Protein AF-0000000081022781 (afdb_homodimer)

Nearest PDB structures (foldseek):
  3bj7-assembly2_C  TM=9.024E-01  e=2.316E-22  Mus musculus
  2g3t-assembly1_A  TM=9.357E-01  e=6.952E-22  Homo sapiens
  2b3v-assembly1_A  TM=8.952E-01  e=7.912E-22  Homo sapiens
  2b3u-assembly1_A  TM=9.244E-01  e=1.120E-20  Homo sapiens
  2q4v-assembly1_A  TM=9.192E-01  e=1.563E-17  Homo sapiens

pLDDT: mean 87.7, std 16.72, range [26.67, 98.44]

Organism: Petromyzon marinus (NCBI:txid7757)

Solvent-accessible surface area (backbone atoms only — not comparable to full-atom values): 19931 Å² total; per-residue (Å²): 126,83,63,54,46,78,42,76,58,55,67,69,35,32,63,34,50,50,53,50,51,48,52,49,30,41,74,70,73,48,46,90,57,63,71,52,47,56,66,56,54,29,42,37,46,62,42,94,58,65,55,41,46,43,38,32,30,29,53,57,72,69,82,60,83,65,87,73,72,71,72,71,64,79,28,77,48,51,48,30,38,37,34,33,34,71,40,64,37,89,34,66,38,43,21,33,34,50,70,45,77,48,61,42,77,91,56,57,94,70,53,58,68,60,52,53,52,20,52,55,26,38,52,34,54,75,66,61,26,44,34,38,34,36,72,44,52,70,84,44,56,70,60,52,53,59,41,42,58,45,50,37,41,55,40,26,80,76,68,33,40,33,42,32,34,29,44,40,71,35,31,51,28,39,40,70,70,43,84,45,80,60,83,125,128,81,64,53,46,78,41,76,58,55,68,69,35,31,62,32,51,49,52,51,50,48,52,48,30,42,73,70,72,48,46,93,56,62,71,53,46,57,65,56,53,31,44,37,46,65,44,94,59,64,55,41,46,43,38,31,29,30,53,58,71,71,83,61,82,66,87,75,71,72,72,72,64,80,27,78,47,54,49,32,39,37,34,32,36,72,41,66,37,88,34,65,36,43,23,34,34,49,70,45,75,48,62,41,76,93,57,56,93,69,52,58,68,59,51,53,51,22,52,54,26,39,52,35,55,76,66,62,26,44,34,37,34,36,72,42,52,69,84,42,56,70,61,50,52,60,41,41,58,46,49,36,40,56,38,25,79,77,68,32,40,32,41,32,34,30,45,40,70,35,31,53,27,40,40,70,70,44,82,44,78,61,84,126

Sequence (368 aa):
MENFNIRRACADDCKGILRMIKELATYEKLGDDVHLTEQELRQDGFGDRVFYQCLVAELKSPPTDVEGSACSPPGDSLVGFAMFYFVYDPWTGKSICLEDFYVMKEYRGQGIGSEILKLVSQVAVESRCSVMTFLVAEWNAPSIGFYRRRGAVNCTESEGWHVYNIPQQSLRQIASGECVAGTEMENFNIRRACADDCKGILRMIKELATYEKLGDDVHLTEQELRQDGFGDRVFYQCLVAELKSPPTDVEGSACSPPGDSLVGFAMFYFVYDPWTGKSICLEDFYVMKEYRGQGIGSEILKLVSQVAVESRCSVMTFLVAEWNAPSIGFYRRRGAVNCTESEGWHVYNIPQQSLRQIASGECVAGTE

InterPro domains:
  IPR000182 GNAT domain [PF00583] (75-151)
  IPR000182 GNAT domain [PS51186] (19-169)
  IPR016181 Acyl-CoA N-acyltransferase [SSF55729] (3-163)
  IPR051016 Diverse Substrate Acetyltransferase [PTHR10545] (2-175)

Secondary structure (DSSP, 8-state):
--SEEEEE--GGGHHHHHHHHHHHHHHTT-GGG----HHHHHHHHHSSS---EEEEEEE-------TTS----TTTTEEEEEEEEEEEETTTEEEEEEEEEEE-GGGTTSSHHHHHHHHHHHHHHHTT-SEEEEEEETT-HHHHHHHHTTT-EEHHHHH-EEEEEEEHHHHHHHHHTPPP----/--SEEEEE--GGGHHHHHHHHHHHHHHTT-GGG----HHHHHHHHHSSS---EEEEEEE-----S-TTS----TTTTEEEEEEEEEEEETTTEEEEEEEEEEE-GGGTTSSHHHHHHHHHHHHHHHTT-SEEEEEEETT-HHHHHHHHTTT-EEHHHHH-EEEEEEEHHHHHHHHHT-------

Structure (mmCIF, N/CA/C/O backbone):
data_AF-0000000081022781-model_v1
#
loop_
_entity.id
_entity.type
_entity.pdbx_description
1 polymer 'Diamine acetyltransferase 1'
#
loop_
_atom_site.group_PDB
_atom_site.id
_atom_site.type_symbol
_atom_site.label_atom_id
_atom_site.label_alt_id
_atom_site.label_comp_id
_atom_site.label_asym_id
_atom_site.label_entity_id
_atom_site.label_seq_id
_atom_site.pdbx_PDB_ins_code
_atom_site.Cartn_x
_atom_site.Cartn_y
_atom_site.Cartn_z
_atom_site.occupancy
_atom_site.B_iso_or_equiv
_atom_site.auth_seq_id
_atom_site.auth_comp_id
_atom_site.auth_asym_id
_atom_site.auth_atom_id
_atom_site.pdbx_PDB_model_num
ATOM 1 N N . MET A 1 1 ? -10.68 -34.25 -9.414 1 46.53 1 MET A N 1
ATOM 2 C CA . MET A 1 1 ? -10.117 -33.844 -8.133 1 46.53 1 MET A CA 1
ATOM 3 C C . MET A 1 1 ? -9.086 -32.719 -8.32 1 46.53 1 MET A C 1
ATOM 5 O O . MET A 1 1 ? -8.398 -32.688 -9.344 1 46.53 1 MET A O 1
ATOM 9 N N . GLU A 1 2 ? -9.125 -31.578 -7.555 1 62.06 2 GLU A N 1
ATOM 10 C CA . GLU A 1 2 ? -8.242 -30.453 -7.848 1 62.06 2 GLU A CA 1
ATOM 11 C C . GLU A 1 2 ? -6.777 -30.844 -7.672 1 62.06 2 GLU A C 1
ATOM 13 O O . GLU A 1 2 ? -6.414 -31.484 -6.68 1 62.06 2 GLU A O 1
ATOM 18 N N . ASN A 1 3 ? -6 -30.906 -8.773 1 84.31 3 ASN A N 1
ATOM 19 C CA . ASN A 1 3 ? -4.625 -31.375 -8.852 1 84.31 3 ASN A CA 1
ATOM 20 C C . ASN A 1 3 ? -3.656 -30.406 -8.188 1 84.31 3 ASN A C 1
ATOM 22 O O . ASN A 1 3 ? -2.447 -30.469 -8.414 1 84.31 3 ASN A O 1
ATOM 26 N N . PHE A 1 4 ? -4.25 -29.547 -7.363 1 91.31 4 PHE A N 1
ATOM 27 C CA . PHE A 1 4 ? -3.379 -28.594 -6.695 1 91.31 4 PHE A CA 1
ATOM 28 C C . PHE A 1 4 ? -3.834 -28.344 -5.262 1 91.31 4 PHE A C 1
ATOM 30 O O . PHE A 1 4 ? -4.984 -28.625 -4.914 1 91.31 4 PHE A O 1
ATOM 37 N N . ASN A 1 5 ? -2.916 -27.984 -4.402 1 93 5 ASN A N 1
ATOM 38 C CA . ASN A 1 5 ? -3.154 -27.562 -3.023 1 93 5 ASN A CA 1
ATOM 39 C C . ASN A 1 5 ? -2.715 -26.125 -2.787 1 93 5 ASN A C 1
ATOM 41 O O . ASN A 1 5 ? -1.626 -25.719 -3.205 1 93 5 ASN A O 1
ATOM 45 N N . ILE A 1 6 ? -3.639 -25.328 -2.166 1 95.12 6 ILE A N 1
ATOM 46 C CA . ILE A 1 6 ? -3.281 -23.969 -1.812 1 95.12 6 ILE A CA 1
ATOM 47 C C . ILE A 1 6 ? -2.99 -23.875 -0.315 1 95.12 6 ILE A C 1
ATOM 49 O O . ILE A 1 6 ? -3.787 -24.344 0.506 1 95.12 6 ILE A O 1
ATOM 53 N N . ARG A 1 7 ? -1.887 -23.297 0.011 1 96.19 7 ARG A N 1
ATOM 54 C CA . ARG A 1 7 ? -1.487 -23.203 1.411 1 96.19 7 ARG A CA 1
ATOM 55 C C . ARG A 1 7 ? -0.663 -21.938 1.66 1 96.19 7 ARG A C 1
ATOM 57 O O . ARG A 1 7 ? -0.216 -21.281 0.714 1 96.19 7 ARG A O 1
ATOM 64 N N . ARG A 1 8 ? -0.522 -21.656 2.98 1 96.75 8 ARG A N 1
ATOM 65 C CA . ARG A 1 8 ? 0.415 -20.594 3.336 1 96.75 8 ARG A CA 1
ATOM 66 C C . ARG A 1 8 ? 1.848 -20.984 2.996 1 96.75 8 ARG A C 1
ATOM 68 O O . ARG A 1 8 ? 2.244 -22.141 3.205 1 96.75 8 ARG A O 1
ATOM 75 N N . ALA A 1 9 ? 2.566 -20.062 2.502 1 97.06 9 ALA A N 1
ATOM 76 C CA . ALA A 1 9 ? 3.965 -20.312 2.164 1 97.06 9 ALA A CA 1
ATOM 77 C C . ALA A 1 9 ? 4.805 -20.516 3.42 1 97.06 9 ALA A C 1
ATOM 79 O O . ALA A 1 9 ? 4.465 -20.016 4.492 1 97.06 9 ALA A O 1
ATOM 80 N N . CYS A 1 10 ? 5.852 -21.297 3.332 1 95.5 10 CYS A N 1
ATOM 81 C CA . CYS A 1 10 ? 6.887 -21.406 4.355 1 95.5 10 CYS A CA 1
ATOM 82 C C . CYS A 1 10 ? 8.234 -20.953 3.816 1 95.5 10 CYS A C 1
ATOM 84 O O . CYS A 1 10 ? 8.367 -20.656 2.629 1 95.5 10 CYS A O 1
ATOM 86 N N . ALA A 1 11 ? 9.211 -20.875 4.688 1 95.25 11 ALA A N 1
ATOM 87 C CA . ALA A 1 11 ? 10.523 -20.328 4.332 1 95.25 11 ALA A CA 1
ATOM 88 C C . ALA A 1 11 ? 11.148 -21.125 3.189 1 95.25 11 ALA A C 1
ATOM 90 O O . ALA A 1 11 ? 11.828 -20.562 2.328 1 95.25 11 ALA A O 1
ATOM 91 N N . ASP A 1 12 ? 10.883 -22.344 3.123 1 94.75 12 ASP A N 1
ATOM 92 C CA . ASP A 1 12 ? 11.5 -23.219 2.133 1 94.75 12 ASP A CA 1
ATOM 93 C C . ASP A 1 12 ? 10.906 -22.984 0.746 1 94.75 12 ASP A C 1
ATOM 95 O O . ASP A 1 12 ? 11.453 -23.453 -0.257 1 94.75 12 ASP A O 1
ATOM 99 N N . ASP A 1 13 ? 9.867 -22.281 0.677 1 96.06 13 ASP A N 1
ATOM 100 C CA . ASP A 1 13 ? 9.203 -22 -0.594 1 96.06 13 ASP A CA 1
ATOM 101 C C . ASP A 1 13 ? 9.844 -20.797 -1.292 1 96.06 13 ASP A C 1
ATOM 103 O O . ASP A 1 13 ? 9.531 -20.516 -2.451 1 96.06 13 ASP A O 1
ATOM 107 N N . CYS A 1 14 ? 10.781 -20.125 -0.645 1 95.94 14 CYS A N 1
ATOM 108 C CA . CYS A 1 14 ? 11.258 -18.828 -1.107 1 95.94 14 CYS A CA 1
ATOM 109 C C . CYS A 1 14 ? 11.938 -18.953 -2.465 1 95.94 14 CYS A C 1
ATOM 111 O O . CYS A 1 14 ? 11.82 -18.047 -3.305 1 95.94 14 CYS A O 1
ATOM 113 N N . LYS A 1 15 ? 12.633 -20 -2.674 1 95.12 15 LYS A N 1
ATOM 114 C CA . LYS A 1 15 ? 13.266 -20.188 -3.975 1 95.12 15 LYS A CA 1
ATOM 115 C C . LYS A 1 15 ? 12.227 -20.25 -5.09 1 95.12 15 LYS A C 1
ATOM 117 O O . LYS A 1 15 ? 12.383 -19.594 -6.121 1 95.12 15 LYS A O 1
ATOM 122 N N . GLY A 1 16 ? 11.219 -21.062 -4.914 1 95.25 16 GLY A N 1
ATOM 123 C CA . GLY A 1 16 ? 10.148 -21.188 -5.891 1 95.25 16 GLY A CA 1
ATOM 124 C C . GLY A 1 16 ? 9.367 -19.891 -6.074 1 95.25 16 GLY A C 1
ATOM 125 O O . GLY A 1 16 ? 9 -19.547 -7.199 1 95.25 16 GLY A O 1
ATOM 126 N N . ILE A 1 17 ? 9.117 -19.188 -5.008 1 96.19 17 ILE A N 1
ATOM 127 C CA . ILE A 1 17 ? 8.398 -17.922 -5.055 1 96.19 17 ILE A CA 1
ATOM 128 C C . ILE A 1 17 ? 9.203 -16.906 -5.855 1 96.19 17 ILE A C 1
ATOM 130 O O . ILE A 1 17 ? 8.656 -16.219 -6.719 1 96.19 17 ILE A O 1
ATOM 134 N N . LEU A 1 18 ? 10.523 -16.859 -5.578 1 95.38 18 LEU A N 1
ATOM 135 C CA . LEU A 1 18 ? 11.391 -15.93 -6.297 1 95.38 18 LEU A CA 1
ATOM 136 C C . LEU A 1 18 ? 11.383 -16.234 -7.793 1 95.38 18 LEU A C 1
ATOM 138 O O . LEU A 1 18 ? 11.344 -15.305 -8.609 1 95.38 18 LEU A O 1
ATOM 142 N N . ARG A 1 19 ? 11.43 -17.484 -8.117 1 94.44 19 ARG A N 1
ATOM 143 C CA . ARG A 1 19 ? 11.352 -17.859 -9.523 1 94.44 19 ARG A CA 1
ATOM 144 C C . ARG A 1 19 ? 10.078 -17.312 -10.164 1 94.44 19 ARG A C 1
ATOM 146 O O . ARG A 1 19 ? 10.117 -16.75 -11.266 1 94.44 19 ARG A O 1
ATOM 153 N N . MET A 1 20 ? 8.969 -17.453 -9.555 1 95.62 20 MET A N 1
ATOM 154 C CA . MET A 1 20 ? 7.691 -17.016 -10.102 1 95.62 20 MET A CA 1
ATOM 155 C C . MET A 1 20 ? 7.613 -15.484 -10.117 1 95.62 20 MET A C 1
ATOM 157 O O . MET A 1 20 ? 6.996 -14.906 -11.016 1 95.62 20 MET A O 1
ATOM 161 N N . ILE A 1 21 ? 8.227 -14.805 -9.141 1 94.94 21 ILE A N 1
ATOM 162 C CA . ILE A 1 21 ? 8.312 -13.344 -9.156 1 94.94 21 ILE A CA 1
ATOM 163 C C . ILE A 1 21 ? 9.031 -12.883 -10.422 1 94.94 21 ILE A C 1
ATOM 165 O O . ILE A 1 21 ? 8.586 -11.945 -11.086 1 94.94 21 ILE A O 1
ATOM 169 N N . LYS A 1 22 ? 10.117 -13.562 -10.773 1 93.56 22 LYS A N 1
ATOM 170 C CA . LYS A 1 22 ? 10.883 -13.219 -11.969 1 93.56 22 LYS A CA 1
ATOM 171 C C . LYS A 1 22 ? 10.078 -13.5 -13.234 1 93.56 22 LYS A C 1
ATOM 173 O O . LYS A 1 22 ? 10.125 -12.719 -14.195 1 93.56 22 LYS A O 1
ATOM 178 N N . GLU A 1 23 ? 9.336 -14.594 -13.242 1 92.94 23 GLU A N 1
ATOM 179 C CA . GLU A 1 23 ? 8.469 -14.898 -14.367 1 92.94 23 GLU A CA 1
ATOM 180 C C . GLU A 1 23 ? 7.391 -13.836 -14.547 1 92.94 23 GLU A C 1
ATOM 182 O O . GLU A 1 23 ? 7.094 -13.43 -15.672 1 92.94 23 GLU A O 1
ATOM 187 N N . LEU A 1 24 ? 6.824 -13.406 -13.445 1 93.62 24 LEU A N 1
ATOM 188 C CA . LEU A 1 24 ? 5.809 -12.352 -13.477 1 93.62 24 LEU A CA 1
ATOM 189 C C . LEU A 1 24 ? 6.395 -11.047 -14 1 93.62 24 LEU A C 1
ATOM 191 O O . LEU A 1 24 ? 5.773 -10.375 -14.828 1 93.62 24 LEU A O 1
ATOM 195 N N . ALA A 1 25 ? 7.57 -10.695 -13.484 1 90.62 25 ALA A N 1
ATOM 196 C CA . ALA A 1 25 ? 8.234 -9.484 -13.945 1 90.62 25 ALA A CA 1
ATOM 197 C C . ALA A 1 25 ? 8.445 -9.508 -15.453 1 90.62 25 ALA A C 1
ATOM 199 O O . ALA A 1 25 ? 8.25 -8.5 -16.141 1 90.62 25 ALA A O 1
ATOM 200 N N . THR A 1 26 ? 8.883 -10.625 -15.953 1 89.56 26 THR A N 1
ATOM 201 C CA . THR A 1 26 ? 9.062 -10.789 -17.391 1 89.56 26 THR A CA 1
ATOM 202 C C . THR A 1 26 ? 7.742 -10.609 -18.125 1 89.56 26 THR A C 1
ATOM 204 O O . THR A 1 26 ? 7.688 -9.922 -19.156 1 89.56 26 THR A O 1
ATOM 207 N N . TYR A 1 27 ? 6.75 -11.219 -17.609 1 88.31 27 TYR A N 1
ATOM 208 C CA . TYR A 1 27 ? 5.422 -11.102 -18.203 1 88.31 27 TYR A CA 1
ATOM 209 C C . TYR A 1 27 ? 4.977 -9.641 -18.25 1 88.31 27 TYR A C 1
ATOM 211 O O . TYR A 1 27 ? 4.367 -9.211 -19.234 1 88.31 27 TYR A O 1
ATOM 219 N N . GLU A 1 28 ? 5.285 -8.898 -17.188 1 85.56 28 GLU A N 1
ATOM 220 C CA . GLU A 1 28 ? 4.871 -7.5 -17.094 1 85.56 28 GLU A CA 1
ATOM 221 C C . GLU A 1 28 ? 5.844 -6.582 -17.828 1 85.56 28 GLU A C 1
ATOM 223 O O . GLU A 1 28 ? 5.77 -5.359 -17.703 1 85.56 28 GLU A O 1
ATOM 228 N N . LYS A 1 29 ? 6.809 -7.129 -18.609 1 79.81 29 LYS A N 1
ATOM 229 C CA . LYS A 1 29 ? 7.777 -6.43 -19.438 1 79.81 29 LYS A CA 1
ATOM 230 C C . LYS A 1 29 ? 8.711 -5.566 -18.609 1 79.81 29 LYS A C 1
ATOM 232 O O . LYS A 1 29 ? 9.109 -4.477 -19.031 1 79.81 29 LYS A O 1
ATOM 237 N N . LEU A 1 30 ? 8.844 -5.941 -17.328 1 71 30 LEU A N 1
ATOM 238 C CA . LEU A 1 30 ? 9.773 -5.27 -16.438 1 71 30 LEU A CA 1
ATOM 239 C C . LEU A 1 30 ? 10.922 -6.191 -16.047 1 71 30 LEU A C 1
ATOM 241 O O . LEU A 1 30 ? 11.562 -6 -15.008 1 71 30 LEU A O 1
ATOM 245 N N . GLY A 1 31 ? 11.227 -7.227 -16.766 1 59.59 31 GLY A N 1
ATOM 246 C CA . GLY A 1 31 ? 12.039 -8.414 -16.562 1 59.59 31 GLY A CA 1
ATOM 247 C C . GLY A 1 31 ? 13.328 -8.141 -15.82 1 59.59 31 GLY A C 1
ATOM 248 O O . GLY A 1 31 ? 13.688 -8.867 -14.891 1 59.59 31 GLY A O 1
ATOM 249 N N . ASP A 1 32 ? 14.164 -7.277 -16.156 1 63.88 32 ASP A N 1
ATOM 250 C CA . ASP A 1 32 ? 15.516 -7.172 -15.625 1 63.88 32 ASP A CA 1
ATOM 251 C C . ASP A 1 32 ? 15.547 -6.316 -14.359 1 63.88 32 ASP A C 1
ATOM 253 O O . ASP A 1 32 ? 16.625 -6.035 -13.828 1 63.88 32 ASP A O 1
ATOM 257 N N . ASP A 1 33 ? 14.445 -6.352 -13.703 1 69.31 33 ASP A N 1
ATOM 258 C CA . ASP A 1 33 ? 14.422 -5.312 -12.68 1 69.31 33 ASP A CA 1
ATOM 259 C C . ASP A 1 33 ? 14.203 -5.914 -11.289 1 69.31 33 ASP A C 1
ATOM 261 O O . ASP A 1 33 ? 13.938 -5.191 -10.328 1 69.31 33 ASP A O 1
ATOM 265 N N . VAL A 1 34 ? 14.312 -7.266 -11.242 1 76.81 34 VAL A N 1
ATOM 266 C CA . VAL A 1 34 ? 14.172 -7.871 -9.922 1 76.81 34 VAL A CA 1
ATOM 267 C C . VAL A 1 34 ? 15.539 -7.965 -9.25 1 76.81 34 VAL A C 1
ATOM 269 O O . VAL A 1 34 ? 16.422 -8.695 -9.719 1 76.81 34 VAL A O 1
ATOM 272 N N . HIS A 1 35 ? 15.734 -7.219 -8.211 1 82.62 35 HIS A N 1
ATOM 273 C CA . HIS A 1 35 ? 17 -7.172 -7.5 1 82.62 35 HIS A CA 1
ATOM 274 C C . HIS A 1 35 ? 16.906 -7.867 -6.145 1 82.62 35 HIS A C 1
ATOM 276 O O . HIS A 1 35 ? 17.922 -8.039 -5.457 1 82.62 35 HIS A O 1
ATOM 282 N N . LEU A 1 36 ? 15.883 -8.406 -5.898 1 87.31 36 LEU A N 1
ATOM 283 C CA . LEU A 1 36 ? 15.648 -9.062 -4.617 1 87.31 36 LEU A CA 1
ATOM 284 C C . LEU A 1 36 ? 16.297 -10.445 -4.586 1 87.31 36 LEU A C 1
ATOM 286 O O . LEU A 1 36 ? 16.188 -11.203 -5.551 1 87.31 36 LEU A O 1
ATOM 290 N N . THR A 1 37 ? 17 -10.719 -3.498 1 91.44 37 THR A N 1
ATOM 291 C CA . THR A 1 37 ? 17.625 -12.031 -3.334 1 91.44 37 THR A CA 1
ATOM 292 C C . THR A 1 37 ? 16.688 -12.969 -2.57 1 91.44 37 THR A C 1
ATOM 294 O O . THR A 1 37 ? 15.773 -12.523 -1.878 1 91.44 37 THR A O 1
ATOM 297 N N . GLU A 1 38 ? 16.969 -14.234 -2.771 1 94.06 38 GLU A N 1
ATOM 298 C CA . GLU A 1 38 ? 16.219 -15.234 -2.031 1 94.06 38 GLU A CA 1
ATOM 299 C C . GLU A 1 38 ? 16.328 -15.016 -0.526 1 94.06 38 GLU A C 1
ATOM 301 O O . GLU A 1 38 ? 15.352 -15.172 0.206 1 94.06 38 GLU A O 1
ATOM 306 N N . GLN A 1 39 ? 17.5 -14.648 -0.091 1 94.5 39 GLN A N 1
ATOM 307 C CA . GLN A 1 39 ? 17.75 -14.43 1.329 1 94.5 39 GLN A CA 1
ATOM 308 C C . GLN A 1 39 ? 16.953 -13.25 1.861 1 94.5 39 GLN A C 1
ATOM 310 O O . GLN A 1 39 ? 16.391 -13.312 2.963 1 94.5 39 GLN A O 1
ATOM 315 N N . GLU A 1 40 ? 16.922 -12.234 1.165 1 93.5 40 GLU A N 1
ATOM 316 C CA . GLU A 1 40 ? 16.125 -11.07 1.561 1 93.5 40 GLU A CA 1
ATOM 317 C C . GLU A 1 40 ? 14.641 -11.406 1.617 1 93.5 40 GLU A C 1
ATOM 319 O O . GLU A 1 40 ? 13.945 -11.016 2.559 1 93.5 40 GLU A O 1
ATOM 324 N N . LEU A 1 41 ? 14.219 -12.141 0.561 1 95.31 41 LEU A N 1
ATOM 325 C CA . LEU A 1 41 ? 12.828 -12.57 0.521 1 95.31 41 LEU A CA 1
ATOM 326 C C . LEU A 1 41 ? 12.484 -13.414 1.748 1 95.31 41 LEU A C 1
ATOM 328 O O . LEU A 1 41 ? 11.445 -13.203 2.373 1 95.31 41 LEU A O 1
ATOM 332 N N . ARG A 1 42 ? 13.352 -14.273 2.072 1 96.06 42 ARG A N 1
ATOM 333 C CA . ARG A 1 42 ? 13.18 -15.148 3.227 1 96.06 42 ARG A CA 1
ATOM 334 C C . ARG A 1 42 ? 13.133 -14.344 4.523 1 96.06 42 ARG A C 1
ATOM 336 O O . ARG A 1 42 ? 12.234 -14.539 5.348 1 96.06 42 ARG A O 1
ATOM 343 N N . GLN A 1 43 ? 14.055 -13.453 4.703 1 94.88 43 GLN A N 1
ATOM 344 C CA . GLN A 1 43 ? 14.148 -12.648 5.918 1 94.88 43 GLN A CA 1
ATOM 345 C C . GLN A 1 43 ? 12.914 -11.758 6.082 1 94.88 43 GLN A C 1
ATOM 347 O O . GLN A 1 43 ? 12.391 -11.617 7.188 1 94.88 43 GLN A O 1
ATOM 352 N N . ASP A 1 44 ? 12.461 -11.234 5.012 1 94.25 44 ASP A N 1
ATOM 353 C CA . ASP A 1 44 ? 11.375 -10.258 5.062 1 94.25 44 ASP A CA 1
ATOM 354 C C . ASP A 1 44 ? 10.023 -10.945 5.262 1 94.25 44 ASP A C 1
ATOM 356 O O . ASP A 1 44 ? 9.078 -10.328 5.75 1 94.25 44 ASP A O 1
ATOM 360 N N . GLY A 1 45 ? 9.945 -12.133 4.867 1 95.81 45 GLY A N 1
ATOM 361 C CA . GLY A 1 45 ? 8.664 -12.82 4.934 1 95.81 45 GLY A CA 1
ATOM 362 C C . GLY A 1 45 ? 8.578 -13.812 6.074 1 95.81 45 GLY A C 1
ATOM 363 O O . GLY A 1 45 ? 7.48 -14.188 6.5 1 95.81 45 GLY A O 1
ATOM 364 N N . PHE A 1 46 ? 9.742 -14.266 6.605 1 95.38 46 PHE A N 1
ATOM 365 C CA . PHE A 1 46 ? 9.719 -15.367 7.559 1 95.38 46 PHE A CA 1
ATOM 366 C C . PHE A 1 46 ? 10.688 -15.117 8.703 1 95.38 46 PHE A C 1
ATOM 368 O O . PHE A 1 46 ? 11.008 -16.031 9.469 1 95.38 46 PHE A O 1
ATOM 375 N N . GLY A 1 47 ? 11.234 -13.945 8.805 1 93.12 47 GLY A N 1
ATOM 376 C CA . GLY A 1 47 ? 12.094 -13.555 9.906 1 93.12 47 GLY A CA 1
ATOM 377 C C . GLY A 1 47 ? 11.336 -12.984 11.086 1 93.12 47 GLY A C 1
ATOM 378 O O . GLY A 1 47 ? 10.172 -13.336 11.312 1 93.12 47 GLY A O 1
ATOM 379 N N . ASP A 1 48 ? 11.984 -12.141 11.891 1 91 48 ASP A N 1
ATOM 380 C CA . ASP A 1 48 ? 11.422 -11.57 13.109 1 91 48 ASP A CA 1
ATOM 381 C C . ASP A 1 48 ? 10.266 -10.617 12.797 1 91 48 ASP A C 1
ATOM 383 O O . ASP A 1 48 ? 9.25 -10.617 13.484 1 91 48 ASP A O 1
ATOM 387 N N . ARG A 1 49 ? 10.516 -9.867 11.781 1 89.5 49 ARG A N 1
ATOM 388 C CA . ARG A 1 49 ? 9.477 -8.945 11.32 1 89.5 49 ARG A CA 1
ATOM 389 C C . ARG A 1 49 ? 8.945 -9.359 9.953 1 89.5 49 ARG A C 1
ATOM 391 O O . ARG A 1 49 ? 9.703 -9.461 8.992 1 89.5 49 ARG A O 1
ATOM 398 N N . VAL A 1 50 ? 7.676 -9.633 9.906 1 93.19 50 VAL A N 1
ATOM 399 C CA . VAL A 1 50 ? 7.035 -10.109 8.68 1 93.19 50 VAL A CA 1
ATOM 400 C C . VAL A 1 50 ? 6.48 -8.922 7.895 1 93.19 50 VAL A C 1
ATOM 402 O O . VAL A 1 50 ? 5.656 -8.164 8.406 1 93.19 50 VAL A O 1
ATOM 405 N N . PHE A 1 51 ? 6.887 -8.844 6.668 1 94.69 51 PHE A N 1
ATOM 406 C CA . PHE A 1 51 ? 6.488 -7.695 5.859 1 94.69 51 PHE A CA 1
ATOM 407 C C . PHE A 1 51 ? 5.418 -8.086 4.852 1 94.69 51 PHE A C 1
ATOM 409 O O . PHE A 1 51 ? 4.73 -7.227 4.297 1 94.69 51 PHE A O 1
ATOM 416 N N . TYR A 1 52 ? 5.363 -9.391 4.625 1 97 52 TYR A N 1
ATOM 417 C CA . TYR A 1 52 ? 4.344 -9.852 3.691 1 97 52 TYR A CA 1
ATOM 418 C C . TYR A 1 52 ? 3.867 -11.25 4.055 1 97 52 TYR A C 1
ATOM 420 O O . TYR A 1 52 ? 4.551 -11.977 4.773 1 97 52 TYR A O 1
ATOM 428 N N . GLN A 1 53 ? 2.678 -11.539 3.611 1 97.06 53 GLN A N 1
ATOM 429 C CA . GLN A 1 53 ? 2.139 -12.898 3.607 1 97.06 53 GLN A CA 1
ATOM 430 C C . GLN A 1 53 ? 2.078 -13.461 2.189 1 97.06 53 GLN A C 1
ATOM 432 O O . GLN A 1 53 ? 2.027 -12.703 1.217 1 97.06 53 GLN A O 1
ATOM 437 N N . CYS A 1 54 ? 2.137 -14.766 2.164 1 98.06 54 CYS A N 1
ATOM 438 C CA . CYS A 1 54 ? 2.178 -15.383 0.842 1 98.06 54 CYS A CA 1
ATOM 439 C C . CYS A 1 54 ? 1.44 -16.719 0.839 1 98.06 54 CYS A C 1
ATOM 441 O O . CYS A 1 54 ? 1.62 -17.531 1.745 1 98.06 54 CYS A O 1
ATOM 443 N N . LEU A 1 55 ? 0.512 -16.859 -0.116 1 98.06 55 LEU A N 1
ATOM 444 C CA . LEU A 1 55 ? -0.105 -18.141 -0.425 1 98.06 55 LEU A CA 1
ATOM 445 C C . LEU A 1 55 ? 0.531 -18.766 -1.662 1 98.06 55 LEU A C 1
ATOM 447 O O . LEU A 1 55 ? 0.877 -18.062 -2.611 1 98.06 55 LEU A O 1
ATOM 451 N N . VAL A 1 56 ? 0.669 -20.078 -1.644 1 97.62 56 VAL A N 1
ATOM 452 C CA . VAL A 1 56 ? 1.239 -20.766 -2.795 1 97.62 56 VAL A CA 1
ATOM 453 C C . VAL A 1 56 ? 0.315 -21.906 -3.225 1 97.62 56 VAL A C 1
ATOM 455 O O . VAL A 1 56 ? -0.389 -22.484 -2.396 1 97.62 56 VAL A O 1
ATOM 458 N N . ALA A 1 57 ? 0.266 -22.109 -4.504 1 97.19 57 ALA A N 1
ATOM 459 C CA . ALA A 1 57 ? -0.375 -23.281 -5.098 1 97.19 57 ALA A CA 1
ATOM 460 C C . ALA A 1 57 ? 0.659 -24.328 -5.496 1 97.19 57 ALA A C 1
ATOM 462 O O . ALA A 1 57 ? 1.59 -24.031 -6.25 1 97.19 57 ALA A O 1
ATOM 463 N N . GLU A 1 58 ? 0.446 -25.516 -5.027 1 95.06 58 GLU A N 1
ATOM 464 C CA . GLU A 1 58 ? 1.368 -26.609 -5.285 1 95.06 58 GLU A CA 1
ATOM 465 C C . GLU A 1 58 ? 0.652 -27.781 -5.949 1 95.06 58 GLU A C 1
ATOM 467 O O . GLU A 1 58 ? -0.47 -28.125 -5.574 1 95.06 58 GLU A O 1
ATOM 472 N N . LEU A 1 59 ? 1.337 -28.359 -6.973 1 91.69 59 LEU A N 1
ATOM 473 C CA . LEU A 1 59 ? 0.786 -29.547 -7.621 1 91.69 59 LEU A CA 1
ATOM 474 C C . LEU A 1 59 ? 0.828 -30.75 -6.684 1 91.69 59 LEU A C 1
ATOM 476 O O . LEU A 1 59 ? 1.804 -30.938 -5.953 1 91.69 59 LEU A O 1
ATOM 480 N N . LYS A 1 60 ? -0.281 -31.469 -6.723 1 85.62 60 LYS A N 1
ATOM 481 C CA . LYS A 1 60 ? -0.327 -32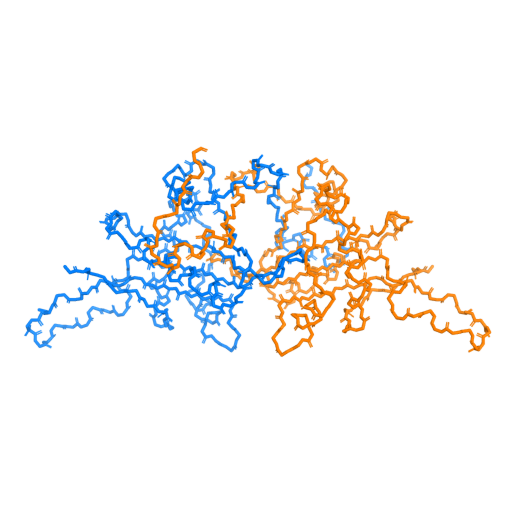.719 -5.941 1 85.62 60 LYS A CA 1
ATOM 482 C C . LYS A 1 60 ? 0.52 -33.781 -6.59 1 85.62 60 LYS A C 1
ATOM 484 O O . LYS A 1 60 ? 0.563 -33.906 -7.816 1 85.62 60 LYS A O 1
ATOM 489 N N . SER A 1 61 ? 1.567 -34.188 -5.965 1 69.62 61 SER A N 1
ATOM 490 C CA . SER A 1 61 ? 2.357 -35.312 -6.48 1 69.62 61 SER A CA 1
ATOM 491 C C . SER A 1 61 ? 1.479 -36.5 -6.777 1 69.62 61 SER A C 1
ATOM 493 O O . SER A 1 61 ? 0.559 -36.812 -6.016 1 69.62 61 SER A O 1
ATOM 495 N N . PRO A 1 62 ? 1.503 -37 -8.047 1 58.62 62 PRO A N 1
ATOM 496 C CA . PRO A 1 62 ? 0.802 -38.281 -8.227 1 58.62 62 PRO A CA 1
ATOM 497 C C . PRO A 1 62 ? 1.147 -39.312 -7.152 1 58.62 62 PRO A C 1
ATOM 499 O O . PRO A 1 62 ? 2.252 -39.281 -6.605 1 58.62 62 PRO A O 1
ATOM 502 N N . PRO A 1 63 ? 0.037 -39.781 -6.523 1 50.03 63 PRO A N 1
ATOM 503 C CA . PRO A 1 63 ? 0.37 -40.844 -5.594 1 50.03 63 PRO A CA 1
ATOM 504 C C . PRO A 1 63 ? 1.433 -41.812 -6.148 1 50.03 63 PRO A C 1
ATOM 506 O O . PRO A 1 63 ? 1.202 -42.469 -7.156 1 50.03 63 PRO A O 1
ATOM 509 N N . THR A 1 64 ? 2.559 -41.312 -6.582 1 49.34 64 THR A N 1
ATOM 510 C CA . THR A 1 64 ? 3.438 -42.375 -7.035 1 49.34 64 THR A CA 1
ATOM 511 C C . THR A 1 64 ? 3.508 -43.5 -6 1 49.34 64 THR A C 1
ATOM 513 O O . THR A 1 64 ? 3.643 -43.25 -4.805 1 49.34 64 THR A O 1
ATOM 516 N N . ASP A 1 65 ? 2.883 -44.625 -6.332 1 45.59 65 ASP A N 1
ATOM 517 C CA . ASP A 1 65 ? 3.121 -45.906 -5.637 1 45.59 65 ASP A CA 1
ATOM 518 C C . ASP A 1 65 ? 4.582 -46.031 -5.199 1 45.59 65 ASP A C 1
ATOM 520 O O . ASP A 1 65 ? 4.973 -47.031 -4.594 1 45.59 65 ASP A O 1
ATOM 524 N N . VAL A 1 66 ? 5.516 -45.656 -6.207 1 43.59 66 VAL A N 1
ATOM 525 C CA . VAL A 1 66 ? 6.859 -46.156 -5.895 1 43.59 66 VAL A CA 1
ATOM 526 C C . VAL A 1 66 ? 7.434 -45.375 -4.723 1 43.59 66 VAL A C 1
ATOM 528 O O . VAL A 1 66 ? 7.395 -44.125 -4.715 1 43.59 66 VAL A O 1
ATOM 531 N N . GLU A 1 67 ? 7.695 -45.906 -3.562 1 41.78 67 GLU A N 1
ATOM 532 C CA . GLU A 1 67 ? 8.344 -45.531 -2.309 1 41.78 67 GLU A CA 1
ATOM 533 C C . GLU A 1 67 ? 9.43 -44.5 -2.541 1 41.78 67 GLU A C 1
ATOM 535 O O . GLU A 1 67 ? 9.75 -43.719 -1.642 1 41.78 67 GLU A O 1
ATOM 540 N N . GLY A 1 68 ? 10.453 -44.75 -3.373 1 39 68 GLY A N 1
ATOM 541 C CA . GLY A 1 68 ? 11.789 -44.188 -3.375 1 39 68 GLY A CA 1
ATOM 542 C C . GLY A 1 68 ? 11.852 -42.812 -4.043 1 39 68 GLY A C 1
ATOM 543 O O . GLY A 1 68 ? 12.938 -42.344 -4.371 1 39 68 GLY A O 1
ATOM 544 N N . SER A 1 69 ? 10.992 -42.594 -5.047 1 41.78 69 SER A N 1
ATOM 545 C CA . SER A 1 69 ? 11.383 -41.469 -5.891 1 41.78 69 SER A CA 1
ATOM 546 C C . SER A 1 69 ? 11.508 -40.188 -5.082 1 41.78 69 SER A C 1
ATOM 548 O O . SER A 1 69 ? 10.664 -39.906 -4.227 1 41.78 69 SER A O 1
ATOM 550 N N . ALA A 1 70 ? 12.633 -39.656 -5.113 1 40.06 70 ALA A N 1
ATOM 551 C CA . ALA A 1 70 ? 13.203 -38.438 -4.516 1 40.06 70 ALA A CA 1
ATOM 552 C C . ALA A 1 70 ? 12.203 -37.281 -4.551 1 40.06 70 ALA A C 1
ATOM 554 O O . ALA A 1 70 ? 11.547 -37.062 -5.566 1 40.06 70 ALA A O 1
ATOM 555 N N . CYS A 1 71 ? 11.664 -36.875 -3.486 1 40.12 71 CYS A N 1
ATOM 556 C CA . CYS A 1 71 ? 10.938 -35.625 -3.205 1 40.12 71 CYS A CA 1
ATOM 557 C C . CYS A 1 71 ? 11.375 -34.531 -4.145 1 40.12 71 CYS A C 1
ATOM 559 O O . CYS A 1 71 ? 12.562 -34.188 -4.23 1 40.12 71 CYS A O 1
ATOM 561 N N . SER A 1 72 ? 10.797 -34.469 -5.383 1 46 72 SER A N 1
ATOM 562 C CA . SER A 1 72 ? 11.109 -33.25 -6.094 1 46 72 SER A CA 1
ATOM 563 C C . SER A 1 72 ? 11.43 -32.125 -5.125 1 46 72 SER A C 1
ATOM 565 O O . SER A 1 72 ? 10.82 -32 -4.059 1 46 72 SER A O 1
ATOM 567 N N . PRO A 1 73 ? 12.68 -31.594 -5.191 1 49.62 73 PRO A N 1
ATOM 568 C CA . PRO A 1 73 ? 13.047 -30.531 -4.262 1 49.62 73 PRO A CA 1
ATOM 569 C C . PRO A 1 73 ? 11.875 -29.609 -3.932 1 49.62 73 PRO A C 1
ATOM 571 O O . PRO A 1 73 ? 10.977 -29.422 -4.758 1 49.62 73 PRO A O 1
ATOM 574 N N . PRO A 1 74 ? 11.641 -29.281 -2.699 1 49.25 74 PRO A N 1
ATOM 575 C CA . PRO A 1 74 ? 10.695 -28.281 -2.182 1 49.25 74 PRO A CA 1
ATOM 576 C C . PRO A 1 74 ? 10.711 -26.984 -2.984 1 49.25 74 PRO A C 1
ATOM 578 O O . PRO A 1 74 ? 11.781 -26.453 -3.301 1 49.25 74 PRO A O 1
ATOM 581 N N . GLY A 1 75 ? 9.75 -26.656 -3.842 1 56.69 75 GLY A N 1
ATOM 582 C CA . GLY A 1 75 ? 9.594 -25.438 -4.629 1 56.69 75 GLY A CA 1
ATOM 583 C C . GLY A 1 75 ? 9.273 -25.719 -6.086 1 56.69 75 GLY A C 1
ATOM 584 O O . GLY A 1 75 ? 8.719 -24.859 -6.777 1 56.69 75 GLY A O 1
ATOM 585 N N . ASP A 1 76 ? 9.781 -26.844 -6.629 1 67.06 76 ASP A N 1
ATOM 586 C CA . ASP A 1 76 ? 9.586 -27.125 -8.055 1 67.06 76 ASP A CA 1
ATOM 587 C C . ASP A 1 76 ? 8.117 -27.406 -8.359 1 67.06 76 ASP A C 1
ATOM 589 O O . ASP A 1 76 ? 7.68 -27.266 -9.5 1 67.06 76 ASP A O 1
ATOM 593 N N . SER A 1 77 ? 7.445 -27.562 -7.348 1 88.38 77 SER A N 1
ATOM 594 C CA . SER A 1 77 ? 6.062 -27.969 -7.57 1 88.38 77 SER A CA 1
ATOM 595 C C . SER A 1 77 ? 5.117 -26.781 -7.445 1 88.38 77 SER A C 1
ATOM 597 O O . SER A 1 77 ? 3.906 -26.906 -7.645 1 88.38 77 SER A O 1
ATOM 599 N N . LEU A 1 78 ? 5.758 -25.578 -7.238 1 94.81 78 LEU A N 1
ATOM 600 C CA . LEU A 1 78 ? 4.922 -24.391 -7.102 1 94.81 78 LEU A CA 1
ATOM 601 C C . LEU A 1 78 ? 4.5 -23.859 -8.469 1 94.81 78 LEU A C 1
ATOM 603 O O . LEU A 1 78 ? 5.344 -23.672 -9.352 1 94.81 78 LEU A O 1
ATOM 607 N N . VAL A 1 79 ? 3.197 -23.609 -8.609 1 96.19 79 VAL A N 1
ATOM 608 C CA . VAL A 1 79 ? 2.711 -23.219 -9.93 1 96.19 79 VAL A CA 1
ATOM 609 C C . VAL A 1 79 ? 1.981 -21.891 -9.844 1 96.19 79 VAL A C 1
ATOM 611 O O . VAL A 1 79 ? 1.509 -21.359 -10.852 1 96.19 79 VAL A O 1
ATOM 614 N N . GLY A 1 80 ? 1.838 -21.297 -8.68 1 97.5 80 GLY A N 1
ATOM 615 C CA . GLY A 1 80 ? 1.209 -20 -8.469 1 97.5 80 GLY A CA 1
ATOM 616 C C . GLY A 1 80 ? 1.426 -19.453 -7.066 1 97.5 80 GLY A C 1
ATOM 617 O O . GLY A 1 80 ? 1.801 -20.203 -6.156 1 97.5 80 GLY A O 1
ATOM 618 N N . PHE A 1 81 ? 1.206 -18.172 -6.957 1 98.06 81 PHE A N 1
ATOM 619 C CA . PHE A 1 81 ? 1.337 -17.562 -5.637 1 98.06 81 PHE A CA 1
ATOM 620 C C . PHE A 1 81 ? 0.601 -16.234 -5.578 1 98.06 81 PHE A C 1
ATOM 622 O O . PHE A 1 81 ? 0.25 -15.664 -6.613 1 98.06 81 PHE A O 1
ATOM 629 N N . ALA A 1 82 ? 0.304 -15.836 -4.406 1 98.44 82 ALA A N 1
ATOM 630 C CA . ALA A 1 82 ? -0.2 -14.5 -4.094 1 98.44 82 ALA A CA 1
ATOM 631 C C . ALA A 1 82 ? 0.523 -13.906 -2.889 1 98.44 82 ALA A C 1
ATOM 633 O O . ALA A 1 82 ? 0.616 -14.547 -1.838 1 98.44 82 ALA A O 1
ATOM 634 N N . MET A 1 83 ? 1.077 -12.781 -3.09 1 98.12 83 MET A N 1
ATOM 635 C CA . MET A 1 83 ? 1.743 -12.031 -2.027 1 98.12 83 MET A CA 1
ATOM 636 C C . MET A 1 83 ? 0.933 -10.805 -1.637 1 98.12 83 MET A C 1
ATOM 638 O O . MET A 1 83 ? 0.521 -10.023 -2.5 1 98.12 83 MET A O 1
ATOM 642 N N . PHE A 1 84 ? 0.674 -10.625 -0.304 1 98.25 84 PHE A N 1
ATOM 643 C CA . PHE A 1 84 ? -0.155 -9.516 0.16 1 98.25 84 PHE A CA 1
ATOM 644 C C . PHE A 1 84 ? 0.265 -9.078 1.557 1 98.25 84 PHE A C 1
ATOM 646 O O . PHE A 1 84 ? 1.004 -9.781 2.242 1 98.25 84 PHE A O 1
ATOM 653 N N . TYR A 1 85 ? -0.15 -7.938 1.961 1 97.44 85 TYR A N 1
ATOM 654 C CA . TYR A 1 85 ? 0.114 -7.391 3.289 1 97.44 85 TYR A CA 1
ATOM 655 C C . TYR A 1 85 ? -0.953 -6.379 3.684 1 97.44 85 TYR A C 1
ATOM 657 O O . TYR A 1 85 ? -1.71 -5.902 2.834 1 97.44 85 TYR A O 1
ATOM 665 N N . PHE A 1 86 ? -1.041 -6.102 4.941 1 95.69 86 PHE A N 1
ATOM 666 C CA . PHE A 1 86 ? -2.031 -5.16 5.449 1 95.69 86 PHE A CA 1
ATOM 667 C C . PHE A 1 86 ? -1.577 -3.723 5.219 1 95.69 86 PHE A C 1
ATOM 669 O O . PHE A 1 86 ? -0.394 -3.406 5.367 1 95.69 86 PHE A O 1
ATOM 676 N N . VAL A 1 87 ? -2.477 -2.949 4.82 1 96.44 87 VAL A N 1
ATOM 677 C CA . VAL A 1 87 ? -2.275 -1.511 4.676 1 96.44 87 VAL A CA 1
ATOM 678 C C . VAL A 1 87 ? -3.361 -0.758 5.441 1 96.44 87 VAL A C 1
ATOM 680 O O . VAL A 1 87 ? -4.199 -1.371 6.109 1 96.44 87 VAL A O 1
ATOM 683 N N . TYR A 1 88 ? -3.227 0.558 5.387 1 95.88 88 TYR A N 1
ATOM 684 C CA . TYR A 1 88 ? -4.18 1.339 6.168 1 95.88 88 TYR A CA 1
ATOM 685 C C . TYR A 1 88 ? -4.785 2.457 5.328 1 95.88 88 TYR A C 1
ATOM 687 O O . TYR A 1 88 ? -4.062 3.205 4.668 1 95.88 88 TYR A O 1
ATOM 695 N N . ASP A 1 89 ? -6.051 2.508 5.359 1 90.12 89 ASP A N 1
ATOM 696 C CA . ASP A 1 89 ? -6.84 3.568 4.734 1 90.12 89 ASP A CA 1
ATOM 697 C C . ASP A 1 89 ? -7.473 4.473 5.789 1 90.12 89 ASP A C 1
ATOM 699 O O . ASP A 1 89 ? -8.398 4.055 6.496 1 90.12 89 ASP A O 1
ATOM 703 N N . PRO A 1 90 ? -7.008 5.691 5.859 1 88.81 90 PRO A N 1
ATOM 704 C CA . PRO A 1 90 ? -7.512 6.57 6.918 1 88.81 90 PRO A CA 1
ATOM 705 C C . PRO A 1 90 ? -9 6.875 6.777 1 88.81 90 PRO A C 1
ATOM 707 O O . PRO A 1 90 ? -9.586 7.508 7.656 1 88.81 90 PRO A O 1
ATOM 710 N N . TRP A 1 91 ? -9.648 6.469 5.688 1 84.81 91 TRP A N 1
ATOM 711 C CA . TRP A 1 91 ? -11.086 6.668 5.496 1 84.81 91 TRP A CA 1
ATOM 712 C C . TRP A 1 91 ? -11.875 5.477 6.023 1 84.81 91 TRP A C 1
ATOM 714 O O . TRP A 1 91 ? -12.969 5.641 6.566 1 84.81 91 TRP A O 1
ATOM 724 N N . THR A 1 92 ? -11.289 4.281 5.887 1 86.88 92 THR A N 1
ATOM 725 C CA . THR A 1 92 ? -12.078 3.084 6.164 1 86.88 92 THR A CA 1
ATOM 726 C C . THR A 1 92 ? -11.344 2.168 7.141 1 86.88 92 THR A C 1
ATOM 728 O O . THR A 1 92 ? -11.945 1.26 7.719 1 86.88 92 THR A O 1
ATOM 731 N N . GLY A 1 93 ? -10.055 2.43 7.324 1 91.62 93 GLY A N 1
ATOM 732 C CA . GLY A 1 93 ? -9.32 1.622 8.289 1 91.62 93 GLY A CA 1
ATOM 733 C C . GLY A 1 93 ? -8.414 0.594 7.633 1 91.62 93 GLY A C 1
ATOM 734 O O . GLY A 1 93 ? -7.805 0.866 6.598 1 91.62 93 GLY A O 1
ATOM 735 N N . LYS A 1 94 ? -8.414 -0.621 8.234 1 94.5 94 LYS A N 1
ATOM 736 C CA . LYS A 1 94 ? -7.523 -1.688 7.789 1 94.5 94 LYS A CA 1
ATOM 737 C C . LYS A 1 94 ? -7.914 -2.186 6.398 1 94.5 94 LYS A C 1
ATOM 739 O O . LYS A 1 94 ? -9.102 -2.342 6.105 1 94.5 94 LYS A O 1
ATOM 744 N N . SER A 1 95 ? -6.941 -2.42 5.602 1 95.88 95 SER A N 1
ATOM 745 C CA . SER A 1 95 ? -7.117 -2.93 4.246 1 95.88 95 SER A CA 1
ATOM 746 C C . SER A 1 95 ? -5.984 -3.879 3.861 1 95.88 95 SER A C 1
ATOM 748 O O . SER A 1 95 ? -5.035 -4.059 4.621 1 95.88 95 SER A O 1
ATOM 750 N N . ILE A 1 96 ? -6.188 -4.539 2.771 1 97.06 96 ILE A N 1
ATOM 751 C CA . ILE A 1 96 ? -5.156 -5.441 2.277 1 97.06 9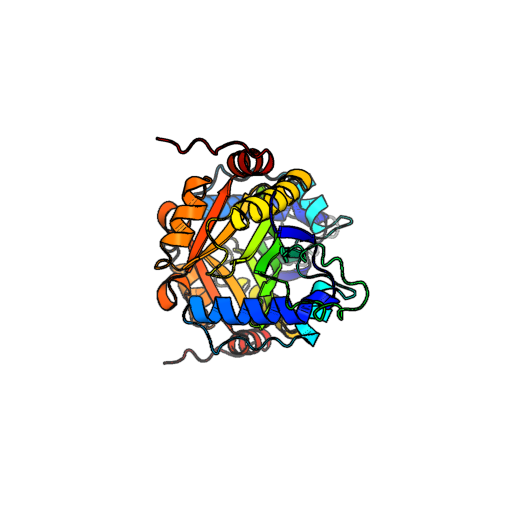6 ILE A CA 1
ATOM 752 C C . ILE A 1 96 ? -4.695 -4.988 0.892 1 97.06 96 ILE A C 1
ATOM 754 O O . ILE A 1 96 ? -5.508 -4.547 0.076 1 97.06 96 ILE A O 1
ATOM 758 N N . CYS A 1 97 ? -3.408 -5.062 0.712 1 98.25 97 CYS A N 1
ATOM 759 C CA . CYS A 1 97 ? -2.848 -4.84 -0.616 1 98.25 97 CYS A CA 1
ATOM 760 C C . CYS A 1 97 ? -2.385 -6.156 -1.237 1 98.25 97 CYS A C 1
ATOM 762 O O . CYS A 1 97 ? -1.559 -6.863 -0.66 1 98.25 97 CYS A O 1
ATOM 764 N N . LEU A 1 98 ? -2.99 -6.516 -2.348 1 98.38 98 LEU A N 1
ATOM 765 C CA . LEU A 1 98 ? -2.52 -7.648 -3.137 1 98.38 98 LEU A CA 1
ATOM 766 C C . LEU A 1 98 ? -1.382 -7.227 -4.062 1 98.38 98 LEU A C 1
ATOM 768 O O . LEU A 1 98 ? -1.623 -6.656 -5.129 1 98.38 98 LEU A O 1
ATOM 772 N N . GLU A 1 99 ? -0.166 -7.523 -3.766 1 96.94 99 GLU A N 1
ATOM 773 C CA . GLU A 1 99 ? 1.027 -7.016 -4.434 1 96.94 99 GLU A CA 1
ATOM 774 C C . GLU A 1 99 ? 1.343 -7.816 -5.691 1 96.94 99 GLU A C 1
ATOM 776 O O . GLU A 1 99 ? 1.601 -7.246 -6.754 1 96.94 99 GLU A O 1
ATOM 781 N N . ASP A 1 100 ? 1.423 -9.086 -5.547 1 96.31 100 ASP A N 1
ATOM 782 C CA . ASP A 1 100 ? 1.69 -9.992 -6.664 1 96.31 100 ASP A CA 1
ATOM 783 C C . ASP A 1 100 ? 0.715 -11.164 -6.664 1 96.31 100 ASP A C 1
ATOM 785 O O . ASP A 1 100 ? 0.378 -11.703 -5.609 1 96.31 100 ASP A O 1
ATOM 789 N N . PHE A 1 101 ? 0.275 -11.445 -7.785 1 97.25 101 PHE A N 1
ATOM 790 C CA . PHE A 1 101 ? -0.625 -12.562 -8.039 1 97.25 101 PHE A CA 1
ATOM 791 C C . PHE A 1 101 ? -0.306 -13.227 -9.375 1 97.25 101 PHE A C 1
ATOM 793 O O . PHE A 1 101 ? -0.475 -12.609 -10.43 1 97.25 101 PHE A O 1
ATOM 800 N N . TYR A 1 102 ? 0.165 -14.484 -9.234 1 97.19 102 TYR A N 1
ATOM 801 C CA . TYR A 1 102 ? 0.705 -15.125 -10.43 1 97.19 102 TYR A CA 1
ATOM 802 C C . TYR A 1 102 ? 0.366 -16.609 -10.453 1 97.19 102 TYR A C 1
ATOM 804 O O . TYR A 1 102 ? 0.456 -17.297 -9.422 1 97.19 102 TYR A O 1
ATOM 812 N N . VAL A 1 103 ? -0.096 -17.047 -11.562 1 96.56 103 VAL A N 1
ATOM 813 C CA . VAL A 1 103 ? -0.248 -18.453 -11.883 1 96.56 103 VAL A CA 1
ATOM 814 C C . VAL A 1 103 ? 0.481 -18.766 -13.188 1 96.56 103 VAL A C 1
ATOM 816 O O . VAL A 1 103 ? 0.326 -18.047 -14.18 1 96.56 103 VAL A O 1
ATOM 819 N N . MET A 1 104 ? 1.246 -19.828 -13.172 1 95.31 104 MET A N 1
ATOM 820 C CA . MET A 1 104 ? 1.954 -20.234 -14.383 1 95.31 104 MET A CA 1
ATOM 821 C C . MET A 1 104 ? 0.983 -20.406 -15.547 1 95.31 104 MET A C 1
ATOM 823 O O . MET A 1 104 ? -0.11 -20.953 -15.367 1 95.31 104 MET A O 1
ATOM 827 N N . LYS A 1 105 ? 1.476 -20.031 -16.688 1 93.5 105 LYS A N 1
ATOM 828 C CA . LYS A 1 105 ? 0.634 -19.969 -17.875 1 93.5 105 LYS A CA 1
ATOM 829 C C . LYS A 1 105 ? -0.043 -21.297 -18.141 1 93.5 105 LYS A C 1
ATOM 831 O O . LYS A 1 105 ? -1.246 -21.359 -18.406 1 93.5 105 LYS A O 1
ATOM 836 N N . GLU A 1 106 ? 0.69 -22.406 -18.031 1 92.75 106 GLU A N 1
ATOM 837 C CA . GLU A 1 106 ? 0.206 -23.734 -18.375 1 92.75 106 GLU A CA 1
ATOM 838 C C . GLU A 1 106 ? -0.871 -24.203 -17.406 1 92.75 106 GLU A C 1
ATOM 840 O O . GLU A 1 106 ? -1.602 -25.156 -17.688 1 92.75 106 GLU A O 1
ATOM 845 N N . TYR A 1 107 ? -1.013 -23.516 -16.344 1 93.56 107 TYR A N 1
ATOM 846 C CA . TYR A 1 107 ? -1.939 -24 -15.32 1 93.56 107 TYR A CA 1
ATOM 847 C C . TYR A 1 107 ? -3.098 -23.031 -15.141 1 93.56 107 TYR A C 1
ATOM 849 O O . TYR A 1 107 ? -3.916 -23.188 -14.227 1 93.56 107 TYR A O 1
ATOM 857 N N . ARG A 1 108 ? -3.17 -22.031 -15.93 1 92.88 108 ARG A N 1
ATOM 858 C CA . ARG A 1 108 ? -4.254 -21.062 -15.867 1 92.88 108 ARG A CA 1
ATOM 859 C C . ARG A 1 108 ? -5.559 -21.672 -16.391 1 92.88 108 ARG A C 1
ATOM 861 O O . ARG A 1 108 ? -5.547 -22.641 -17.125 1 92.88 108 ARG A O 1
ATOM 868 N N . GLY A 1 109 ? -6.668 -21.156 -15.883 1 91.06 109 GLY A N 1
ATOM 869 C CA . GLY A 1 109 ? -7.973 -21.625 -16.312 1 91.06 109 GLY A CA 1
ATOM 870 C C . GLY A 1 109 ? -8.414 -22.891 -15.602 1 91.06 109 GLY A C 1
ATOM 871 O O . GLY A 1 109 ? -9.398 -23.516 -15.992 1 91.06 109 GLY A O 1
ATOM 872 N N . GLN A 1 110 ? -7.688 -23.25 -14.617 1 92 110 GLN A N 1
ATOM 873 C CA . GLN A 1 110 ? -7.996 -24.469 -13.891 1 92 110 GLN A CA 1
ATOM 874 C C . GLN A 1 110 ? -8.57 -24.156 -12.508 1 92 110 GLN A C 1
ATOM 876 O O . GLN A 1 110 ? -8.773 -25.062 -11.695 1 92 110 GLN A O 1
ATOM 881 N N . GLY A 1 111 ? -8.734 -22.891 -12.195 1 93.31 111 GLY A N 1
ATOM 882 C CA . GLY A 1 111 ? -9.367 -22.516 -10.938 1 93.31 111 GLY A CA 1
ATOM 883 C C . GLY A 1 111 ? -8.367 -22.156 -9.852 1 93.31 111 GLY A C 1
ATOM 884 O O . GLY A 1 111 ? -8.758 -21.781 -8.742 1 93.31 111 GLY A O 1
ATOM 885 N N . ILE A 1 112 ? -7.129 -22.234 -10.102 1 94.56 112 ILE A N 1
ATOM 886 C CA . ILE A 1 112 ? -6.09 -21.953 -9.117 1 94.56 112 ILE A CA 1
ATOM 887 C C . ILE A 1 112 ? -6.176 -20.484 -8.672 1 94.56 112 ILE A C 1
ATOM 889 O O . ILE A 1 112 ? -6.203 -20.203 -7.473 1 94.56 112 ILE A O 1
ATOM 893 N N . GLY A 1 113 ? -6.297 -19.594 -9.656 1 95.75 113 GLY A N 1
ATOM 894 C CA . GLY A 1 113 ? -6.398 -18.188 -9.336 1 95.75 113 GLY A CA 1
ATOM 895 C C . GLY A 1 113 ? -7.613 -17.844 -8.492 1 95.75 113 GLY A C 1
ATOM 896 O O . GLY A 1 113 ? -7.516 -17.078 -7.531 1 95.75 113 GLY A O 1
ATOM 897 N N . SER A 1 114 ? -8.688 -18.438 -8.859 1 95.12 114 SER A N 1
ATOM 898 C CA . SER A 1 114 ? -9.93 -18.203 -8.125 1 95.12 114 SER A CA 1
ATOM 899 C C . SER A 1 114 ? -9.82 -18.688 -6.684 1 95.12 114 SER A C 1
ATOM 901 O O . SER A 1 114 ? -10.266 -18 -5.758 1 95.12 114 SER A O 1
ATOM 903 N N . GLU A 1 115 ? -9.25 -19.766 -6.523 1 95.25 115 GLU A N 1
ATOM 904 C CA . GLU A 1 115 ? -9.109 -20.328 -5.18 1 95.25 115 GLU A CA 1
ATOM 905 C C . GLU A 1 115 ? -8.148 -19.5 -4.336 1 95.25 115 GLU A C 1
ATOM 907 O O . GLU A 1 115 ? -8.398 -19.266 -3.152 1 95.25 115 GLU A O 1
ATOM 912 N N . ILE A 1 116 ? -7.066 -19.094 -4.891 1 96.75 116 ILE A N 1
ATOM 913 C CA . ILE A 1 116 ? -6.109 -18.25 -4.18 1 96.75 116 ILE A CA 1
ATOM 914 C C . ILE A 1 116 ? -6.781 -16.953 -3.748 1 96.75 116 ILE A C 1
ATOM 916 O O . ILE A 1 116 ? -6.691 -16.547 -2.584 1 96.75 116 ILE A O 1
ATOM 920 N N . LEU A 1 117 ? -7.48 -16.297 -4.695 1 97.38 117 LEU A N 1
ATOM 921 C CA . LEU A 1 117 ? -8.125 -15.023 -4.395 1 97.38 117 LEU A CA 1
ATOM 922 C C . LEU A 1 117 ? -9.203 -15.195 -3.33 1 97.38 117 LEU A C 1
ATOM 924 O O . LEU A 1 117 ? -9.406 -14.312 -2.496 1 97.38 117 LEU A O 1
ATOM 928 N N . LYS A 1 118 ? -9.875 -16.312 -3.396 1 97 118 LYS A N 1
ATOM 929 C CA . LYS A 1 118 ? -10.859 -16.625 -2.367 1 97 118 LYS A CA 1
ATOM 930 C C . LYS A 1 118 ? -10.219 -16.641 -0.981 1 97 118 LYS A C 1
ATOM 932 O O . LYS A 1 118 ? -10.742 -16.047 -0.043 1 97 118 LYS A O 1
ATOM 937 N N . LEU A 1 119 ? -9.141 -17.266 -0.856 1 97.19 119 LEU A N 1
ATOM 938 C CA . LEU A 1 119 ? -8.469 -17.391 0.435 1 97.19 119 LEU A CA 1
ATOM 939 C C . LEU A 1 119 ? -7.938 -16.047 0.901 1 97.19 119 LEU A C 1
ATOM 941 O O . LEU A 1 119 ? -8.031 -15.711 2.084 1 97.19 119 LEU A O 1
ATOM 945 N N . VAL A 1 120 ? -7.336 -15.25 -0.001 1 97.88 120 VAL A N 1
ATOM 946 C CA . VAL A 1 120 ? -6.883 -13.906 0.359 1 97.88 120 VAL A CA 1
ATOM 947 C C . VAL A 1 120 ? -8.07 -13.07 0.83 1 97.88 120 VAL A C 1
ATOM 949 O O . VAL A 1 120 ? -7.961 -12.32 1.8 1 97.88 120 VAL A O 1
ATOM 952 N N . SER A 1 121 ? -9.164 -13.195 0.15 1 97.94 121 SER A N 1
ATOM 953 C CA . SER A 1 121 ? -10.367 -12.469 0.528 1 97.94 121 SER A CA 1
ATOM 954 C C . SER A 1 121 ? -10.875 -12.906 1.9 1 97.94 121 SER A C 1
ATOM 956 O O . SER A 1 121 ? -11.375 -12.086 2.672 1 97.94 121 SER A O 1
ATOM 958 N N . GLN A 1 122 ? -10.789 -14.117 2.176 1 97.69 122 GLN A N 1
ATOM 959 C CA . GLN A 1 122 ? -11.156 -14.609 3.498 1 97.69 122 GLN A CA 1
ATOM 960 C C . GLN A 1 122 ? -10.289 -13.977 4.582 1 97.69 122 GLN A C 1
ATOM 962 O O . GLN A 1 122 ? -10.789 -13.602 5.645 1 97.69 122 GLN A O 1
ATOM 967 N N . VAL A 1 123 ? -9.031 -13.891 4.312 1 96.94 123 VAL A N 1
ATOM 968 C CA . VAL A 1 123 ? -8.133 -13.219 5.246 1 96.94 123 VAL A CA 1
ATOM 969 C C . VAL A 1 123 ? -8.594 -11.773 5.457 1 96.94 123 VAL A C 1
ATOM 971 O O . VAL A 1 123 ? -8.641 -11.289 6.59 1 96.94 123 VAL A O 1
ATOM 974 N N . ALA A 1 124 ? -8.898 -11.094 4.375 1 96.81 124 ALA A N 1
ATOM 975 C CA . ALA A 1 124 ? -9.344 -9.711 4.438 1 96.81 124 ALA A CA 1
ATOM 976 C C . ALA A 1 124 ? -10.609 -9.578 5.285 1 96.81 124 ALA A C 1
ATOM 978 O O . ALA A 1 124 ? -10.688 -8.719 6.168 1 96.81 124 ALA A O 1
ATOM 979 N N . VAL A 1 125 ? -11.555 -10.445 5.051 1 96.19 125 VAL A N 1
ATOM 980 C CA . VAL A 1 125 ? -12.836 -10.391 5.742 1 96.19 125 VAL A CA 1
ATOM 981 C C . VAL A 1 125 ? -12.641 -10.727 7.219 1 96.19 125 VAL A C 1
ATOM 983 O O . VAL A 1 125 ? -13.156 -10.016 8.094 1 96.19 125 VAL A O 1
ATOM 986 N N . GLU A 1 126 ? -11.906 -11.727 7.504 1 95.75 126 GLU A N 1
ATOM 987 C CA . GLU A 1 126 ? -11.664 -12.148 8.875 1 95.75 126 GLU A CA 1
ATOM 988 C C . GLU A 1 126 ? -10.906 -11.078 9.656 1 95.75 126 GLU A C 1
ATOM 990 O O . GLU A 1 126 ? -11.078 -10.953 10.875 1 95.75 126 GLU A O 1
ATOM 995 N N . SER A 1 127 ? -10.102 -10.359 8.969 1 93.56 127 SER A N 1
ATOM 996 C CA . SER A 1 127 ? -9.305 -9.312 9.602 1 93.56 127 SER A CA 1
ATOM 997 C C . SER A 1 127 ? -10.039 -7.98 9.586 1 93.56 127 SER A C 1
ATOM 999 O O . SER A 1 127 ? -9.445 -6.938 9.875 1 93.56 127 SER A O 1
ATOM 1001 N N . ARG A 1 128 ? -11.273 -7.906 9.102 1 91.81 128 ARG A N 1
ATOM 1002 C CA . ARG A 1 128 ? -12.141 -6.734 9.07 1 91.81 128 ARG A CA 1
ATOM 1003 C C . ARG A 1 128 ? -11.555 -5.637 8.195 1 91.81 128 ARG A C 1
ATOM 1005 O O . ARG A 1 128 ? -11.562 -4.461 8.562 1 91.81 128 ARG A O 1
ATOM 1012 N N . CYS A 1 129 ? -10.969 -6.121 7.137 1 94.19 129 CYS A N 1
ATOM 1013 C CA . CYS A 1 129 ? -10.477 -5.168 6.148 1 94.19 129 CYS A CA 1
ATOM 1014 C C . CYS A 1 129 ? -11.625 -4.59 5.328 1 94.19 129 CYS A C 1
ATOM 1016 O O . CYS A 1 129 ? -12.562 -5.305 4.984 1 94.19 129 CYS A O 1
ATOM 1018 N N . SER A 1 130 ? -11.469 -3.311 4.984 1 91.94 130 SER A N 1
ATOM 1019 C CA . SER A 1 130 ? -12.539 -2.602 4.289 1 91.94 130 SER A CA 1
ATOM 1020 C C . SER A 1 130 ? -12.414 -2.762 2.777 1 91.94 130 SER A C 1
ATOM 1022 O O . SER A 1 130 ? -13.406 -2.643 2.053 1 91.94 130 SER A O 1
ATOM 1024 N N . VAL A 1 131 ? -11.227 -3.023 2.285 1 95.62 131 VAL A N 1
ATOM 1025 C CA . VAL A 1 131 ? -11 -3.061 0.844 1 95.62 131 VAL A CA 1
ATOM 1026 C C . VAL A 1 131 ? -9.711 -3.818 0.542 1 95.62 131 VAL A C 1
ATOM 1028 O O . VAL A 1 131 ? -8.844 -3.939 1.406 1 95.62 131 VAL A O 1
ATOM 1031 N N . MET A 1 132 ? -9.664 -4.43 -0.6 1 97.75 132 MET A N 1
ATOM 1032 C CA . MET A 1 132 ? -8.414 -4.93 -1.164 1 97.75 132 MET A CA 1
ATOM 1033 C C . MET A 1 132 ? -7.961 -4.062 -2.33 1 97.75 132 MET A C 1
ATOM 1035 O O . MET A 1 132 ? -8.727 -3.816 -3.266 1 97.75 132 MET A O 1
ATOM 1039 N N . THR A 1 133 ? -6.75 -3.588 -2.256 1 97.44 133 THR A N 1
ATOM 1040 C CA . THR A 1 133 ? -6.223 -2.73 -3.311 1 97.44 133 THR A CA 1
ATOM 1041 C C . THR A 1 133 ? -5.059 -3.404 -4.027 1 97.44 133 THR A C 1
ATOM 1043 O O . THR A 1 133 ? -4.355 -4.234 -3.439 1 97.44 133 THR A O 1
ATOM 1046 N N . PHE A 1 134 ? -4.863 -3.16 -5.309 1 97.75 134 PHE A N 1
ATOM 1047 C CA . PHE A 1 134 ? -3.766 -3.707 -6.098 1 97.75 134 PHE A CA 1
ATOM 1048 C C . PHE A 1 134 ? -3.535 -2.875 -7.352 1 97.75 134 PHE A C 1
ATOM 1050 O O . PHE A 1 134 ? -4.348 -2.012 -7.691 1 97.75 134 PHE A O 1
ATOM 1057 N N . LEU A 1 135 ? -2.439 -3.062 -7.977 1 96.81 135 LEU A N 1
ATOM 1058 C CA . LEU A 1 135 ? -2.076 -2.379 -9.211 1 96.81 135 LEU A CA 1
ATOM 1059 C C . LEU A 1 135 ? -2.1 -3.344 -10.398 1 96.81 135 LEU A C 1
ATOM 1061 O O . LEU A 1 135 ? -1.665 -4.492 -10.273 1 96.81 135 LEU A O 1
ATOM 1065 N N . VAL A 1 136 ? -2.621 -2.9 -11.477 1 96.69 136 VAL A N 1
ATOM 1066 C CA . VAL A 1 136 ? -2.662 -3.678 -12.711 1 96.69 136 VAL A CA 1
ATOM 1067 C C . VAL A 1 136 ? -2.184 -2.818 -13.883 1 96.69 136 VAL A C 1
ATOM 1069 O O . VAL A 1 136 ? -2.561 -1.649 -13.992 1 96.69 136 VAL A O 1
ATOM 1072 N N . ALA A 1 137 ? -1.315 -3.432 -14.688 1 94.94 137 ALA A N 1
ATOM 1073 C CA . ALA A 1 137 ? -0.927 -2.73 -15.906 1 94.94 137 ALA A CA 1
ATOM 1074 C C . ALA A 1 137 ? -2.123 -2.541 -16.828 1 94.94 137 ALA A C 1
ATOM 1076 O O . ALA A 1 137 ? -2.91 -3.469 -17.047 1 94.94 137 ALA A O 1
ATOM 1077 N N . GLU A 1 138 ? -2.229 -1.377 -17.422 1 95.19 138 GLU A N 1
ATOM 1078 C CA . GLU A 1 138 ? -3.4 -1.038 -18.219 1 95.19 138 GLU A CA 1
ATOM 1079 C C . GLU A 1 138 ? -3.504 -1.935 -19.453 1 95.19 138 GLU A C 1
ATOM 1081 O O . GLU A 1 138 ? -4.602 -2.188 -19.953 1 95.19 138 GLU A O 1
ATOM 1086 N N . TRP A 1 139 ? -2.426 -2.422 -19.984 1 94.56 139 TRP A N 1
ATOM 1087 C CA . TRP A 1 139 ? -2.438 -3.254 -21.172 1 94.56 139 TRP A CA 1
ATOM 1088 C C . TRP A 1 139 ? -2.85 -4.684 -20.844 1 94.56 139 TRP A C 1
ATOM 1090 O O . TRP A 1 139 ? -3.143 -5.477 -21.734 1 94.56 139 TRP A O 1
ATOM 1100 N N . ASN A 1 140 ? -2.832 -5.078 -19.578 1 94.81 140 ASN A N 1
ATOM 1101 C CA . ASN A 1 140 ? -3.037 -6.449 -19.141 1 94.81 140 ASN A CA 1
ATOM 1102 C C . ASN A 1 140 ? -4.52 -6.816 -19.109 1 94.81 140 ASN A C 1
ATOM 1104 O O . ASN A 1 140 ? -5.09 -7.051 -18.047 1 94.81 140 ASN A O 1
ATOM 1108 N N . ALA A 1 141 ? -5.109 -7.039 -20.234 1 94.94 141 ALA A N 1
ATOM 1109 C CA . ALA A 1 141 ? -6.543 -7.262 -20.406 1 94.94 141 ALA A CA 1
ATOM 1110 C C . ALA A 1 141 ? -6.992 -8.523 -19.672 1 94.94 141 ALA A C 1
ATOM 1112 O O . ALA A 1 141 ? -8.047 -8.539 -19.031 1 94.94 141 ALA A O 1
ATOM 1113 N N . PRO A 1 142 ? -6.262 -9.57 -19.719 1 93.44 142 PRO A N 1
ATOM 1114 C CA . PRO A 1 142 ? -6.699 -10.773 -19.016 1 93.44 142 PRO A CA 1
ATOM 1115 C C . PRO A 1 142 ? -6.859 -10.547 -17.5 1 93.44 142 PRO A C 1
ATOM 1117 O O . PRO A 1 142 ? -7.859 -10.969 -16.922 1 93.44 142 PRO A O 1
ATOM 1120 N N . SER A 1 143 ? -5.875 -9.891 -16.891 1 94.69 143 SER A N 1
ATOM 1121 C CA . SER A 1 143 ? -5.957 -9.609 -15.461 1 94.69 143 SER A CA 1
ATOM 1122 C C . SER A 1 143 ? -7.117 -8.672 -15.148 1 94.69 143 SER A C 1
ATOM 1124 O O . SER A 1 143 ? -7.848 -8.875 -14.18 1 94.69 143 SER A O 1
ATOM 1126 N N . ILE A 1 144 ? -7.258 -7.68 -15.953 1 96.75 144 ILE A N 1
ATOM 1127 C CA . ILE A 1 144 ? -8.336 -6.715 -15.766 1 96.75 144 ILE A CA 1
ATOM 1128 C C . ILE A 1 144 ? -9.688 -7.438 -15.797 1 96.75 144 ILE A C 1
ATOM 1130 O O . ILE A 1 144 ? -10.523 -7.23 -14.922 1 96.75 144 ILE A O 1
ATOM 1134 N N . GLY A 1 145 ? -9.867 -8.258 -16.812 1 96 145 GLY A N 1
ATOM 1135 C CA . GLY A 1 145 ? -11.102 -9.023 -16.891 1 96 145 GLY A CA 1
ATOM 1136 C C . GLY A 1 145 ? -11.328 -9.922 -15.688 1 96 145 GLY A C 1
ATOM 1137 O O . GLY A 1 145 ? -12.438 -10.008 -15.172 1 96 145 GLY A O 1
ATOM 1138 N N . PHE A 1 146 ? -10.305 -10.562 -15.242 1 95.88 146 PHE A N 1
ATOM 1139 C CA . PHE A 1 146 ? -10.352 -11.453 -14.086 1 95.88 146 PHE A CA 1
ATOM 1140 C C . PHE A 1 146 ? -10.859 -10.719 -12.852 1 95.88 146 PHE A C 1
ATOM 1142 O O . PHE A 1 146 ? -11.75 -11.211 -12.156 1 95.88 146 PHE A O 1
ATOM 1149 N N . TYR A 1 147 ? -10.328 -9.508 -12.586 1 97.06 147 TYR A N 1
ATOM 1150 C CA . TYR A 1 147 ? -10.656 -8.766 -11.375 1 97.06 147 TYR A CA 1
ATOM 1151 C C . TYR A 1 147 ? -12.008 -8.078 -11.508 1 97.06 147 TYR A C 1
ATOM 1153 O O . TYR A 1 147 ? -12.781 -8.008 -10.547 1 97.06 147 TYR A O 1
ATOM 1161 N N . ARG A 1 148 ? -12.297 -7.598 -12.68 1 96.19 148 ARG A N 1
ATOM 1162 C CA . ARG A 1 148 ? -13.562 -6.906 -12.906 1 96.19 148 ARG A CA 1
ATOM 1163 C C . ARG A 1 148 ? -14.742 -7.848 -12.695 1 96.19 148 ARG A C 1
ATOM 1165 O O . ARG A 1 148 ? -15.773 -7.445 -12.141 1 96.19 148 ARG A O 1
ATOM 1172 N N . ARG A 1 149 ? -14.641 -9.055 -13.125 1 95.31 149 ARG A N 1
ATOM 1173 C CA . ARG A 1 149 ? -15.688 -10.055 -12.938 1 95.31 149 ARG A CA 1
ATOM 1174 C C . ARG A 1 149 ? -15.938 -10.312 -11.461 1 95.31 149 ARG A C 1
ATOM 1176 O O . ARG A 1 149 ? -16.969 -10.883 -11.086 1 95.31 149 ARG A O 1
ATOM 1183 N N . ARG A 1 150 ? -15.039 -9.859 -10.68 1 95.31 150 ARG A N 1
ATOM 1184 C CA . ARG A 1 150 ? -15.125 -10.125 -9.25 1 95.31 150 ARG A CA 1
ATOM 1185 C C . ARG A 1 150 ? -15.359 -8.836 -8.469 1 95.31 150 ARG A C 1
ATOM 1187 O O . ARG A 1 150 ? -15.07 -8.766 -7.27 1 95.31 150 ARG A O 1
ATOM 1194 N N . GLY A 1 151 ? -15.758 -7.785 -9.141 1 96.06 151 GLY A N 1
ATOM 1195 C CA . GLY A 1 151 ? -16.219 -6.574 -8.484 1 96.06 151 GLY A CA 1
ATOM 1196 C C . GLY A 1 151 ? -15.141 -5.52 -8.344 1 96.06 151 GLY A C 1
ATOM 1197 O O . GLY A 1 151 ? -15.328 -4.527 -7.633 1 96.06 151 GLY A O 1
ATOM 1198 N N . ALA A 1 152 ? -14.023 -5.711 -9 1 97.44 152 ALA A N 1
ATOM 1199 C CA . ALA A 1 152 ? -12.938 -4.734 -8.906 1 97.44 152 ALA A CA 1
ATOM 1200 C C . ALA A 1 152 ? -13.32 -3.426 -9.602 1 97.44 152 ALA A C 1
ATOM 1202 O O . ALA A 1 152 ? -13.977 -3.436 -10.641 1 97.44 152 ALA A O 1
ATOM 1203 N N . VAL A 1 153 ? -12.898 -2.346 -8.984 1 97.06 153 VAL A N 1
ATOM 1204 C CA . VAL A 1 153 ? -13.133 -1.007 -9.516 1 97.06 153 VAL A CA 1
ATOM 1205 C C . VAL A 1 153 ? -11.797 -0.365 -9.891 1 97.06 153 VAL A C 1
ATOM 1207 O O . VAL A 1 153 ? -10.836 -0.416 -9.117 1 97.06 153 VAL A O 1
ATOM 1210 N N . ASN A 1 154 ? -11.766 0.181 -11.094 1 97.75 154 ASN A N 1
ATOM 1211 C CA . ASN A 1 154 ? -10.602 0.948 -11.516 1 97.75 154 ASN A CA 1
ATOM 1212 C C . ASN A 1 154 ? -10.609 2.359 -10.938 1 97.75 154 ASN A C 1
ATOM 1214 O O . ASN A 1 154 ? -11.242 3.258 -11.5 1 97.75 154 ASN A O 1
ATOM 1218 N N . CYS A 1 155 ? -9.844 2.629 -9.938 1 95.94 155 CYS A N 1
ATOM 1219 C CA . CYS A 1 155 ? -9.867 3.896 -9.219 1 95.94 155 CYS A CA 1
ATOM 1220 C C . CYS A 1 155 ? -9.094 4.969 -9.977 1 95.94 155 CYS A C 1
ATOM 1222 O O . CYS A 1 155 ? -9.328 6.164 -9.781 1 95.94 155 CYS A O 1
ATOM 1224 N N . THR A 1 156 ? -8.141 4.527 -10.75 1 97.19 156 THR A N 1
ATOM 1225 C CA . THR A 1 156 ? -7.445 5.477 -11.609 1 97.19 156 THR A CA 1
ATOM 1226 C C . THR A 1 156 ? -8.414 6.125 -12.594 1 97.19 156 THR A C 1
ATOM 1228 O O . THR A 1 156 ? -8.406 7.348 -12.758 1 97.19 156 THR A O 1
ATOM 1231 N N . GLU A 1 157 ? -9.227 5.312 -13.18 1 94.81 157 GLU A N 1
ATOM 1232 C CA . GLU A 1 157 ? -10.195 5.812 -14.156 1 94.81 157 GLU A CA 1
ATOM 1233 C C . GLU A 1 157 ? -11.367 6.5 -13.469 1 94.81 157 GLU A C 1
ATOM 1235 O O . GLU A 1 157 ? -11.797 7.578 -13.891 1 94.81 157 GLU A O 1
ATOM 1240 N N . SER A 1 158 ? -11.922 6.004 -12.391 1 93.31 158 SER A N 1
ATOM 1241 C CA . SER A 1 158 ? -13.164 6.473 -11.781 1 93.31 158 SER A CA 1
ATOM 1242 C C . SER A 1 158 ? -12.922 7.699 -10.906 1 93.31 158 SER A C 1
ATOM 1244 O O . SER A 1 158 ? -13.781 8.578 -10.812 1 93.31 158 SER A O 1
ATOM 1246 N N . GLU A 1 159 ? -11.68 7.781 -10.258 1 91.31 159 GLU A N 1
ATOM 1247 C CA . GLU A 1 159 ? -11.453 8.836 -9.273 1 91.31 159 GLU A CA 1
ATOM 1248 C C . GLU A 1 159 ? -10.242 9.688 -9.633 1 91.31 159 GLU A C 1
ATOM 1250 O O . GLU A 1 159 ? -9.984 10.711 -9 1 91.31 159 GLU A O 1
ATOM 1255 N N . GLY A 1 160 ? -9.492 9.219 -10.578 1 94.19 160 GLY A N 1
ATOM 1256 C CA . GLY A 1 160 ? -8.367 10.008 -11.047 1 94.19 160 GLY A CA 1
ATOM 1257 C C . GLY A 1 160 ? -7.113 9.82 -10.211 1 94.19 160 GLY A C 1
ATOM 1258 O O . GLY A 1 160 ? -6.238 10.688 -10.18 1 94.19 160 GLY A O 1
ATOM 1259 N N . TRP A 1 161 ? -7.012 8.719 -9.516 1 95.56 161 TRP A N 1
ATOM 1260 C CA . TRP A 1 161 ? -5.84 8.453 -8.688 1 95.56 161 TRP A CA 1
ATOM 1261 C C . TRP A 1 161 ? -4.672 7.953 -9.531 1 95.56 161 TRP A C 1
ATOM 1263 O O . TRP A 1 161 ? -4.812 6.988 -10.281 1 95.56 161 TRP A O 1
ATOM 1273 N N . HIS A 1 162 ? -3.576 8.602 -9.414 1 97.75 162 HIS A N 1
ATOM 1274 C CA . HIS A 1 162 ? -2.332 8.172 -10.047 1 97.75 162 HIS A CA 1
ATOM 1275 C C . HIS A 1 162 ? -1.322 7.695 -9.008 1 97.75 162 HIS A C 1
ATOM 1277 O O . HIS A 1 162 ? -1.208 8.281 -7.93 1 97.75 162 HIS A O 1
ATOM 1283 N N . VAL A 1 163 ? -0.6 6.668 -9.398 1 97.5 163 VAL A N 1
ATOM 1284 C CA . VAL A 1 163 ? 0.432 6.125 -8.516 1 97.5 163 VAL A CA 1
ATOM 1285 C C . VAL A 1 163 ? 1.756 6.844 -8.766 1 97.5 163 VAL A C 1
ATOM 1287 O O . VAL A 1 163 ? 2.203 6.953 -9.914 1 97.5 163 VAL A O 1
ATOM 1290 N N . TYR A 1 164 ? 2.387 7.363 -7.695 1 97.81 164 TYR A N 1
ATOM 1291 C CA . TYR A 1 164 ? 3.691 8.008 -7.75 1 97.81 164 TYR A CA 1
ATOM 1292 C C . TYR A 1 164 ? 4.707 7.273 -6.887 1 97.81 164 TYR A C 1
ATOM 1294 O O . TYR A 1 164 ? 4.332 6.562 -5.949 1 97.81 164 TYR A O 1
ATOM 1302 N N . ASN A 1 165 ? 5.965 7.41 -7.254 1 96.88 165 ASN A N 1
ATOM 1303 C CA . ASN A 1 165 ? 7.062 6.926 -6.426 1 96.88 165 ASN A CA 1
ATOM 1304 C C . ASN A 1 165 ? 8.18 7.957 -6.32 1 96.88 165 ASN A C 1
ATOM 1306 O O . ASN A 1 165 ? 8.336 8.805 -7.203 1 96.88 165 ASN A O 1
ATOM 1310 N N . ILE A 1 166 ? 8.859 7.996 -5.207 1 97.12 166 ILE A N 1
ATOM 1311 C CA . ILE A 1 166 ? 10.148 8.656 -5.055 1 97.12 166 ILE A CA 1
ATOM 1312 C C . ILE A 1 166 ? 11.25 7.609 -4.887 1 97.12 166 ILE A C 1
ATOM 1314 O O . ILE A 1 166 ? 11.289 6.902 -3.877 1 97.12 166 ILE A O 1
ATOM 1318 N N . PRO A 1 167 ? 12.133 7.504 -5.91 1 95.12 167 PRO A N 1
ATOM 1319 C CA . PRO A 1 167 ? 13.172 6.477 -5.844 1 95.12 167 PRO A CA 1
ATOM 1320 C C . PRO A 1 167 ? 14.18 6.73 -4.723 1 95.12 167 PRO A C 1
ATOM 1322 O O . PRO A 1 167 ? 14.266 7.848 -4.207 1 95.12 167 PRO A O 1
ATOM 1325 N N . GLN A 1 168 ? 14.898 5.738 -4.414 1 94 168 GLN A N 1
ATOM 1326 C CA . GLN A 1 168 ? 15.805 5.73 -3.273 1 94 168 GLN A CA 1
ATOM 1327 C C . GLN A 1 168 ? 16.797 6.895 -3.352 1 94 168 GLN A C 1
ATOM 1329 O O . GLN A 1 168 ? 17.078 7.539 -2.342 1 94 168 GLN A O 1
ATOM 1334 N N . GLN A 1 169 ? 17.344 7.137 -4.504 1 94 169 GLN A N 1
ATOM 1335 C CA . GLN A 1 169 ? 18.328 8.211 -4.656 1 94 169 GLN A CA 1
ATOM 1336 C C . GLN A 1 169 ? 17.719 9.562 -4.277 1 94 169 GLN A C 1
ATOM 1338 O O . GLN A 1 169 ? 18.344 10.359 -3.59 1 94 169 GLN A O 1
ATOM 1343 N N . SER A 1 170 ? 16.547 9.805 -4.734 1 96.12 170 SER A N 1
ATOM 1344 C CA . SER A 1 170 ? 15.859 11.039 -4.395 1 96.12 170 SER A CA 1
ATOM 1345 C C . SER A 1 170 ? 15.508 11.086 -2.912 1 96.12 170 SER A C 1
ATOM 1347 O O . SER A 1 170 ? 15.555 12.148 -2.291 1 96.12 170 SER A O 1
ATOM 1349 N N . LEU A 1 171 ? 15.102 9.922 -2.328 1 96.44 171 LEU A N 1
ATOM 1350 C CA . LEU A 1 171 ? 14.812 9.852 -0.899 1 96.44 171 LEU A CA 1
ATOM 1351 C C . LEU A 1 171 ? 16.031 10.273 -0.079 1 96.44 171 LEU A C 1
ATOM 1353 O O . LEU A 1 171 ? 15.891 10.992 0.917 1 96.44 171 LEU A O 1
ATOM 1357 N N . ARG A 1 172 ? 17.188 9.812 -0.503 1 96.12 172 ARG A N 1
ATOM 1358 C CA . ARG A 1 172 ? 18.422 10.18 0.189 1 96.12 172 ARG A CA 1
ATOM 1359 C C . ARG A 1 172 ? 18.672 11.68 0.118 1 96.12 172 ARG A C 1
ATOM 1361 O O . ARG A 1 172 ? 19.109 12.289 1.097 1 96.12 172 ARG A O 1
ATOM 1368 N N . GLN A 1 173 ? 18.391 12.266 -1.02 1 96.12 173 GLN A N 1
ATOM 1369 C CA . GLN A 1 173 ? 18.562 13.703 -1.189 1 96.12 173 GLN A CA 1
ATOM 1370 C C . GLN A 1 173 ? 17.594 14.484 -0.293 1 96.12 173 GLN A C 1
ATOM 1372 O O . GLN A 1 173 ? 18 15.438 0.375 1 96.12 173 GLN A O 1
ATOM 1377 N N . ILE A 1 174 ? 16.391 14.047 -0.25 1 95.75 174 ILE A N 1
ATOM 1378 C CA . ILE A 1 174 ? 15.391 14.703 0.589 1 95.75 174 ILE A CA 1
ATOM 1379 C C . ILE A 1 174 ? 15.781 14.57 2.059 1 95.75 174 ILE A C 1
ATOM 1381 O O . ILE A 1 174 ? 15.727 15.547 2.811 1 95.75 174 ILE A O 1
ATOM 1385 N N . ALA A 1 175 ? 16.188 13.398 2.438 1 95.44 175 ALA A N 1
ATOM 1386 C CA . ALA A 1 175 ? 16.531 13.094 3.822 1 95.44 175 ALA A CA 1
ATOM 1387 C C . ALA A 1 175 ? 17.703 13.945 4.297 1 95.44 175 ALA A C 1
ATOM 1389 O O . ALA A 1 175 ? 17.781 14.297 5.477 1 95.44 175 ALA A O 1
ATOM 1390 N N . SER A 1 176 ? 18.578 14.25 3.41 1 92.69 176 SER A N 1
ATOM 1391 C CA . SER A 1 176 ? 19.766 15.016 3.752 1 92.69 176 SER A CA 1
ATOM 1392 C C . SER A 1 176 ? 19.5 16.516 3.719 1 92.69 176 SER A C 1
ATOM 1394 O O . SER A 1 176 ? 20.297 17.312 4.207 1 92.69 176 SER A O 1
ATOM 1396 N N . GLY A 1 177 ? 18.328 16.891 3.334 1 83.12 177 GLY A N 1
ATOM 1397 C CA . GLY A 1 177 ? 18 18.297 3.203 1 83.12 177 GLY A CA 1
ATOM 1398 C C . GLY A 1 177 ? 18.594 18.953 1.973 1 83.12 177 GLY A C 1
ATOM 1399 O O . GLY A 1 177 ? 18.672 20.172 1.879 1 83.12 177 GLY A O 1
ATOM 1400 N N . GLU A 1 178 ? 19.141 18.141 1.07 1 71.12 178 GLU A N 1
ATOM 1401 C CA . GLU A 1 178 ? 19.75 18.641 -0.16 1 71.12 178 GLU A CA 1
ATOM 1402 C C . GLU A 1 178 ? 18.688 18.844 -1.248 1 71.12 178 GLU A C 1
ATOM 1404 O O . GLU A 1 178 ? 17.625 18.219 -1.214 1 71.12 178 GLU A O 1
ATOM 1409 N N . CYS A 1 179 ? 18.812 19.953 -1.98 1 60.81 179 CYS A N 1
ATOM 1410 C CA . CYS A 1 179 ? 17.922 20.172 -3.107 1 60.81 179 CYS A CA 1
ATOM 1411 C C . CYS A 1 179 ? 17.969 19.016 -4.09 1 60.81 179 CYS A C 1
ATOM 1413 O O . CYS A 1 179 ? 19.047 18.531 -4.426 1 60.81 179 CYS A O 1
ATOM 1415 N N . VAL A 1 180 ? 16.906 18.312 -4.449 1 58.22 180 VAL A N 1
ATOM 1416 C CA . VAL A 1 180 ? 16.828 17.203 -5.391 1 58.22 180 VAL A CA 1
ATOM 1417 C C . VAL A 1 180 ? 17.125 17.703 -6.805 1 58.22 180 VAL A C 1
ATOM 1419 O O . VAL A 1 180 ? 16.641 18.75 -7.219 1 58.22 180 VAL A O 1
ATOM 1422 N N . ALA A 1 181 ? 18.219 17.234 -7.5 1 47 181 ALA A N 1
ATOM 1423 C CA 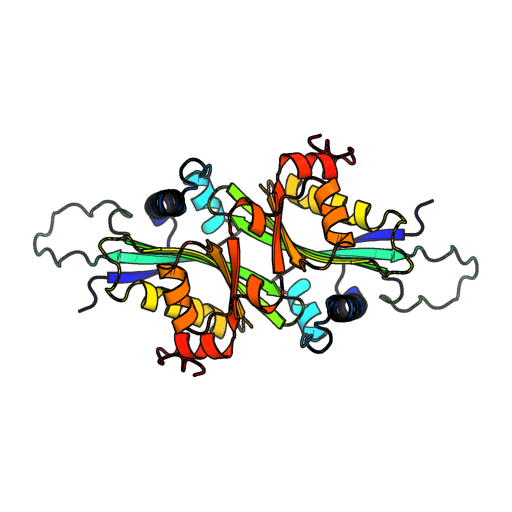. ALA A 1 181 ? 18.625 17.594 -8.859 1 47 181 ALA A CA 1
ATOM 1424 C C . ALA A 1 181 ? 17.516 17.297 -9.859 1 47 181 ALA A C 1
ATOM 1426 O O . ALA A 1 181 ? 17.047 16.156 -9.961 1 47 181 ALA A O 1
ATOM 1427 N N . GLY A 1 182 ? 16.438 18.016 -10.062 1 37.81 182 GLY A N 1
ATOM 1428 C CA . GLY A 1 182 ? 15.555 17.812 -11.203 1 37.81 182 GLY A CA 1
ATOM 1429 C C . GLY A 1 182 ? 16.312 17.516 -12.484 1 37.81 182 GLY A C 1
ATOM 1430 O O . GLY A 1 182 ? 17.375 18.062 -12.727 1 37.81 182 GLY A O 1
ATOM 1431 N N . THR A 1 183 ? 16.281 16.297 -12.992 1 31.81 183 THR A N 1
ATOM 1432 C CA . THR A 1 183 ? 16.812 16.203 -14.352 1 31.81 183 THR A CA 1
ATOM 1433 C C . THR A 1 183 ? 16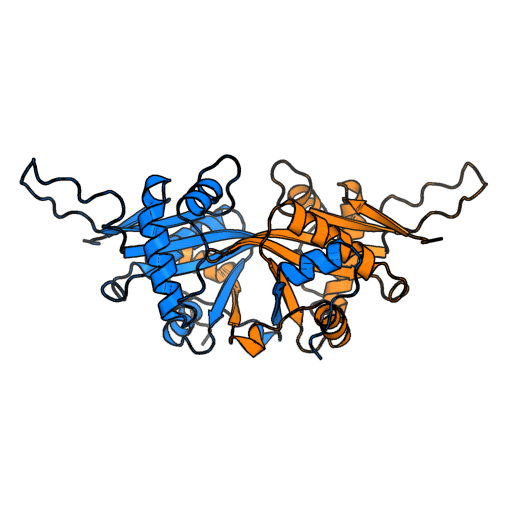.281 17.359 -15.211 1 31.81 183 THR A C 1
ATOM 1435 O O . THR A 1 183 ? 15.078 17.562 -15.328 1 31.81 183 THR A O 1
ATOM 1438 N N . GLU A 1 184 ? 17.047 18.359 -15.414 1 26.67 184 GLU A N 1
ATOM 1439 C CA . GLU A 1 184 ? 16.797 19.234 -16.562 1 26.67 184 GLU A CA 1
ATOM 1440 C C . GLU A 1 184 ? 16.453 18.406 -17.797 1 26.67 184 GLU A C 1
ATOM 1442 O O . GLU A 1 184 ? 17.078 17.391 -18.062 1 26.67 184 GLU A O 1
ATOM 1447 N N . MET B 1 1 ? 12.562 32.031 13.516 1 46.69 1 MET B N 1
ATOM 1448 C CA . MET B 1 1 ? 12.562 30.734 14.219 1 46.69 1 MET B CA 1
ATOM 1449 C C . MET B 1 1 ? 11.359 29.891 13.805 1 46.69 1 MET B C 1
ATOM 1451 O O . MET B 1 1 ? 10.289 30.438 13.516 1 46.69 1 MET B O 1
ATOM 1455 N N . GLU B 1 2 ? 11.508 28.578 13.406 1 62 2 GLU B N 1
ATOM 1456 C CA . GLU B 1 2 ? 10.375 27.828 12.859 1 62 2 GLU B CA 1
ATOM 1457 C C . GLU B 1 2 ? 9.266 27.672 13.891 1 62 2 GLU B C 1
ATOM 1459 O O . GLU B 1 2 ? 9.523 27.344 15.047 1 62 2 GLU B O 1
ATOM 1464 N N . ASN B 1 3 ? 8.109 28.328 13.672 1 84.31 3 ASN B N 1
ATOM 1465 C CA . ASN B 1 3 ? 6.977 28.422 14.594 1 84.31 3 ASN B CA 1
ATOM 1466 C C . ASN B 1 3 ? 6.242 27.094 14.719 1 84.31 3 ASN B C 1
ATOM 1468 O O . ASN B 1 3 ? 5.102 27.062 15.195 1 84.31 3 ASN B O 1
ATOM 1472 N N . PHE B 1 4 ? 6.953 26.047 14.305 1 91.25 4 PHE B N 1
ATOM 1473 C CA . PHE B 1 4 ? 6.305 24.75 14.406 1 91.25 4 PHE B CA 1
ATOM 1474 C C . PHE B 1 4 ? 7.305 23.672 14.82 1 91.25 4 PHE B C 1
ATOM 1476 O O . PHE B 1 4 ? 8.516 23.859 14.68 1 91.25 4 PHE B O 1
ATOM 1483 N N . ASN B 1 5 ? 6.809 22.641 15.453 1 92.88 5 ASN B N 1
ATOM 1484 C CA . ASN B 1 5 ? 7.559 21.453 15.82 1 92.88 5 ASN B CA 1
ATOM 1485 C C . ASN B 1 5 ? 6.988 20.203 15.141 1 92.88 5 ASN B C 1
ATOM 1487 O O . ASN B 1 5 ? 5.773 20 15.125 1 92.88 5 ASN B O 1
ATOM 1491 N N . ILE B 1 6 ? 7.91 19.406 14.516 1 95.12 6 ILE B N 1
ATOM 1492 C CA . ILE B 1 6 ? 7.48 18.156 13.922 1 95.12 6 ILE B CA 1
ATOM 1493 C C . ILE B 1 6 ? 7.887 16.984 14.82 1 95.12 6 ILE B C 1
ATOM 1495 O O . ILE B 1 6 ? 9.047 16.891 15.234 1 95.12 6 ILE B O 1
ATOM 1499 N N . ARG B 1 7 ? 6.961 16.141 15.102 1 96.19 7 ARG B N 1
ATOM 1500 C CA . ARG B 1 7 ? 7.23 15.016 15.992 1 96.19 7 ARG B CA 1
ATOM 1501 C C . ARG B 1 7 ? 6.375 13.812 15.625 1 96.19 7 ARG B C 1
ATOM 1503 O O . ARG B 1 7 ? 5.426 13.93 14.844 1 96.19 7 ARG B O 1
ATOM 1510 N N . ARG B 1 8 ? 6.785 12.664 16.234 1 96.75 8 ARG B N 1
ATOM 1511 C CA . ARG B 1 8 ? 5.918 11.492 16.109 1 96.75 8 ARG B CA 1
ATOM 1512 C C . ARG B 1 8 ? 4.602 11.711 16.844 1 96.75 8 ARG B C 1
ATOM 1514 O O . ARG B 1 8 ? 4.586 12.273 17.953 1 96.75 8 ARG B O 1
ATOM 1521 N N . ALA B 1 9 ? 3.568 11.273 16.25 1 97.06 9 ALA B N 1
ATOM 1522 C CA . ALA B 1 9 ? 2.254 11.398 16.875 1 97.06 9 ALA B CA 1
ATOM 1523 C C . ALA B 1 9 ? 2.139 10.492 18.094 1 97.06 9 ALA B C 1
ATOM 1525 O O . ALA B 1 9 ? 2.814 9.461 18.172 1 97.06 9 ALA B O 1
ATOM 1526 N N . CYS B 1 10 ? 1.347 10.875 19.062 1 95.5 10 CYS B N 1
ATOM 1527 C CA . CYS B 1 10 ? 0.939 10.031 20.172 1 95.5 10 CYS B CA 1
ATOM 1528 C C . CYS B 1 10 ? -0.57 9.812 20.172 1 95.5 10 CYS B C 1
ATOM 1530 O O . CYS B 1 10 ? -1.285 10.414 19.375 1 95.5 10 CYS B O 1
ATOM 1532 N N . ALA B 1 11 ? -1.043 8.938 21.047 1 95.31 11 ALA B N 1
ATOM 1533 C CA . ALA B 1 11 ? -2.451 8.555 21.078 1 95.31 11 ALA B CA 1
ATOM 1534 C C . ALA B 1 11 ? -3.352 9.766 21.281 1 95.31 11 ALA B C 1
ATOM 1536 O O . ALA B 1 11 ? -4.445 9.836 20.719 1 95.31 11 ALA B O 1
ATOM 1537 N N . ASP B 1 12 ? -2.9 10.711 21.969 1 94.75 12 ASP B N 1
ATOM 1538 C CA . ASP B 1 12 ? -3.711 11.875 22.312 1 94.75 12 ASP B CA 1
ATOM 1539 C C . ASP B 1 12 ? -3.867 12.805 21.109 1 94.75 12 ASP B C 1
ATOM 1541 O O . ASP B 1 12 ? -4.703 13.711 21.125 1 94.75 12 ASP B O 1
ATOM 1545 N N . ASP B 1 13 ? -3.131 12.57 20.109 1 96.12 13 ASP B N 1
ATOM 1546 C CA . ASP B 1 13 ? -3.191 13.398 18.906 1 96.12 13 ASP B CA 1
ATOM 1547 C C . ASP B 1 13 ? -4.305 12.938 17.969 1 96.12 13 ASP B C 1
ATOM 1549 O O . ASP B 1 13 ? -4.617 13.609 16.984 1 96.12 13 ASP B O 1
ATOM 1553 N N . CYS B 1 14 ? -4.98 11.828 18.297 1 96 14 CYS B N 1
ATOM 1554 C CA . CYS B 1 14 ? -5.871 11.164 17.344 1 96 14 CYS B CA 1
ATOM 1555 C C . CYS B 1 14 ? -7.051 12.055 16.984 1 96 14 CYS B C 1
ATOM 1557 O O . CYS B 1 14 ? -7.512 12.047 15.844 1 96 14 CYS B O 1
ATOM 1559 N N . LYS B 1 15 ? -7.52 12.789 17.906 1 95.12 15 LYS B N 1
ATOM 1560 C CA . LYS B 1 15 ? -8.625 13.695 17.609 1 95.12 15 LYS B CA 1
ATOM 1561 C C . LYS B 1 15 ? -8.219 14.727 16.562 1 95.12 15 LYS B C 1
ATOM 1563 O O . LYS B 1 15 ? -8.953 14.961 15.602 1 95.12 15 LYS B O 1
ATOM 1568 N N . GLY B 1 16 ? -7.094 15.375 16.766 1 95.31 16 GLY B N 1
ATOM 1569 C CA . GLY B 1 16 ? -6.586 16.344 15.812 1 95.31 16 GLY B CA 1
ATOM 1570 C C . GLY B 1 16 ? -6.254 15.75 14.461 1 95.31 16 GLY B C 1
ATOM 1571 O O . GLY B 1 16 ? -6.512 16.375 13.422 1 95.31 16 GLY B O 1
ATOM 1572 N N . ILE B 1 17 ? -5.691 14.578 14.461 1 96.25 17 ILE B N 1
ATOM 1573 C CA . ILE B 1 17 ? -5.352 13.883 13.227 1 96.25 17 ILE B CA 1
ATOM 1574 C C . ILE B 1 17 ? -6.621 13.578 12.438 1 96.25 17 ILE B C 1
ATOM 1576 O O . ILE B 1 17 ? -6.68 13.812 11.227 1 96.25 17 ILE B O 1
ATOM 1580 N N . LEU B 1 18 ? -7.648 13.086 13.164 1 95.44 18 LEU B N 1
ATOM 1581 C CA . LEU B 1 18 ? -8.914 12.773 12.508 1 95.44 18 LEU B CA 1
ATOM 1582 C C . LEU B 1 18 ? -9.523 14.016 11.875 1 95.44 18 LEU B C 1
ATOM 1584 O O . LEU B 1 18 ? -10.055 13.961 10.766 1 95.44 18 LEU B O 1
ATOM 1588 N N . ARG B 1 19 ? -9.461 15.094 12.594 1 94.5 19 ARG B N 1
ATOM 1589 C CA . ARG B 1 19 ? -9.945 16.359 12.047 1 94.5 19 ARG B CA 1
ATOM 1590 C C . ARG B 1 19 ? -9.25 16.688 10.734 1 94.5 19 ARG B C 1
ATOM 1592 O O . ARG B 1 19 ? -9.898 17.047 9.75 1 94.5 19 ARG B O 1
ATOM 1599 N N . MET B 1 20 ? -7.98 16.578 10.664 1 95.69 20 MET B N 1
ATOM 1600 C CA . MET B 1 20 ? -7.207 16.922 9.469 1 95.69 20 MET B CA 1
ATOM 1601 C C . MET B 1 20 ? -7.457 15.898 8.359 1 95.69 20 MET B C 1
ATOM 1603 O O . MET B 1 20 ? -7.445 16.25 7.176 1 95.69 20 MET B O 1
ATOM 1607 N N . ILE B 1 21 ? -7.695 14.617 8.711 1 94.94 21 ILE B N 1
ATOM 1608 C CA . ILE B 1 21 ? -8.07 13.609 7.723 1 94.94 21 ILE B CA 1
ATOM 1609 C C . ILE B 1 21 ? -9.359 14.023 7.023 1 94.94 21 ILE B C 1
ATOM 1611 O O . ILE B 1 21 ? -9.469 13.938 5.797 1 94.94 21 ILE B O 1
ATOM 1615 N N . LYS B 1 22 ? -10.32 14.523 7.797 1 93.69 22 LYS B N 1
ATOM 1616 C CA . LYS B 1 22 ? -11.602 14.961 7.238 1 93.69 22 LYS B CA 1
ATOM 1617 C C . LYS B 1 22 ? -11.414 16.188 6.363 1 93.69 22 LYS B C 1
ATOM 1619 O O . LYS B 1 22 ? -12.055 16.312 5.312 1 93.69 22 LYS B O 1
ATOM 1624 N N . GLU B 1 23 ? -10.555 17.109 6.781 1 93.06 23 GLU B N 1
ATOM 1625 C CA . GLU B 1 23 ? -10.25 18.281 5.977 1 93.06 23 GLU B CA 1
ATOM 1626 C C . GLU B 1 23 ? -9.609 17.891 4.645 1 93.06 23 GLU B C 1
ATOM 1628 O O . GLU B 1 23 ? -9.945 18.453 3.602 1 93.06 23 GLU B O 1
ATOM 1633 N N . LEU B 1 24 ? -8.711 16.938 4.703 1 93.75 24 LEU B N 1
ATOM 1634 C CA . LEU B 1 24 ? -8.055 16.453 3.492 1 93.75 24 LEU B CA 1
ATOM 1635 C C . LEU B 1 24 ? -9.07 15.805 2.557 1 93.75 24 LEU B C 1
ATOM 1637 O O . LEU B 1 24 ? -9.039 16.031 1.345 1 93.75 24 LEU B O 1
ATOM 1641 N N . ALA B 1 25 ? -9.93 14.961 3.129 1 90.88 25 ALA B N 1
ATOM 1642 C CA . ALA B 1 25 ? -10.961 14.312 2.33 1 90.88 25 ALA B CA 1
ATOM 1643 C C . ALA B 1 25 ? -11.828 15.344 1.605 1 90.88 25 ALA B C 1
ATOM 1645 O O . ALA B 1 25 ? -12.164 15.164 0.434 1 90.88 25 ALA B O 1
ATOM 1646 N N . THR B 1 26 ? -12.203 16.359 2.307 1 89.81 26 THR B N 1
ATOM 1647 C CA . THR B 1 26 ? -12.977 17.438 1.712 1 89.81 26 THR B CA 1
ATOM 1648 C C . THR B 1 26 ? -12.203 18.109 0.576 1 89.81 26 THR B C 1
ATOM 1650 O O . THR B 1 26 ? -12.758 18.359 -0.493 1 89.81 26 THR B O 1
ATOM 1653 N N . TYR B 1 27 ? -10.969 18.391 0.835 1 88.62 27 TYR B N 1
ATOM 1654 C CA . TYR B 1 27 ? -10.109 18.984 -0.177 1 88.62 27 TYR B CA 1
ATOM 1655 C C . TYR B 1 27 ? -10.047 18.109 -1.425 1 88.62 27 TYR B C 1
ATOM 1657 O O . TYR B 1 27 ? -10.039 18.625 -2.547 1 88.62 27 TYR B O 1
ATOM 1665 N N . GLU B 1 28 ? -10 16.766 -1.223 1 85.81 28 GLU B N 1
ATOM 1666 C CA . GLU B 1 28 ? -9.883 15.828 -2.332 1 85.81 28 GLU B CA 1
ATOM 1667 C C . GLU B 1 28 ? -11.25 15.523 -2.939 1 85.81 28 GLU B C 1
ATOM 1669 O O . GLU B 1 28 ? -11.383 14.602 -3.748 1 85.81 28 GLU B O 1
ATOM 1674 N N . LYS B 1 29 ? -12.32 16.234 -2.549 1 79.81 29 LYS B N 1
ATOM 1675 C CA . LYS B 1 29 ? -13.688 16.141 -3.062 1 79.81 29 LYS B CA 1
ATOM 1676 C C . LYS B 1 29 ? -14.297 14.773 -2.768 1 79.81 29 LYS B C 1
ATOM 1678 O O . LYS B 1 29 ? -15.055 14.234 -3.578 1 79.81 29 LYS B O 1
ATOM 1683 N N . LEU B 1 30 ? -13.742 14.117 -1.746 1 71.19 30 LEU B N 1
ATOM 1684 C CA . LEU B 1 30 ? -14.281 12.844 -1.29 1 71.19 30 LEU B CA 1
ATOM 1685 C C . LEU B 1 30 ? -14.883 12.977 0.107 1 71.19 30 LEU B C 1
ATOM 1687 O O . LEU B 1 30 ? -14.945 11.992 0.854 1 71.19 30 LEU B O 1
ATOM 1691 N N . GLY B 1 31 ? -15.281 14.125 0.568 1 59.62 31 GLY B N 1
ATOM 1692 C CA . GLY B 1 31 ? -15.625 14.609 1.896 1 59.62 31 GLY B CA 1
ATOM 1693 C C . GLY B 1 31 ? -16.469 13.633 2.688 1 59.62 31 GLY B C 1
ATOM 1694 O O . GLY B 1 31 ? -16.188 13.375 3.859 1 59.62 31 GLY B O 1
ATOM 1695 N N . ASP B 1 32 ? -17.531 13.148 2.277 1 64.31 32 ASP B N 1
ATOM 1696 C CA . ASP B 1 32 ? -18.5 12.422 3.096 1 64.31 32 ASP B CA 1
ATOM 1697 C C . ASP B 1 32 ? -18.125 10.938 3.197 1 64.31 32 ASP B C 1
ATOM 1699 O O . ASP B 1 32 ? -18.891 10.148 3.754 1 64.31 32 ASP B O 1
ATOM 1703 N N . ASP B 1 33 ? -16.859 10.727 3.088 1 69.56 33 ASP B N 1
ATOM 1704 C CA . ASP B 1 33 ? -16.578 9.305 2.916 1 69.56 33 ASP B CA 1
ATOM 1705 C C . ASP B 1 33 ? -15.648 8.789 4.008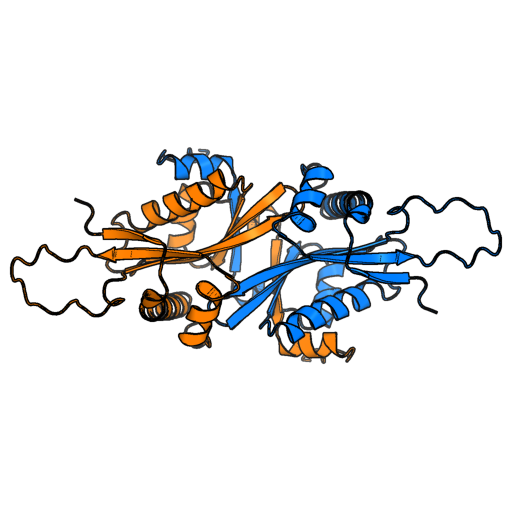 1 69.56 33 ASP B C 1
ATOM 1707 O O . ASP B 1 33 ? -15.133 7.676 3.922 1 69.56 33 ASP B O 1
ATOM 1711 N N . VAL B 1 34 ? -15.445 9.664 5.027 1 77.25 34 VAL B N 1
ATOM 1712 C CA . VAL B 1 34 ? -14.609 9.18 6.121 1 77.25 34 VAL B CA 1
ATOM 1713 C C . VAL B 1 34 ? -15.477 8.508 7.18 1 77.25 34 VAL B C 1
ATOM 1715 O O . VAL B 1 34 ? -16.312 9.156 7.82 1 77.25 34 VAL B O 1
ATOM 1718 N N . HIS B 1 35 ? -15.32 7.238 7.34 1 83 35 HIS B N 1
ATOM 1719 C CA . HIS B 1 35 ? -16.109 6.457 8.273 1 83 35 HIS B CA 1
ATOM 1720 C C . HIS B 1 35 ? -15.281 6.004 9.469 1 83 35 HIS B C 1
ATOM 1722 O O . HIS B 1 35 ? -15.805 5.426 10.422 1 83 35 HIS B O 1
ATOM 1728 N N . LEU B 1 36 ? -14.172 6.395 9.516 1 87.56 36 LEU B N 1
ATOM 1729 C CA . LEU B 1 36 ? -13.25 5.996 10.578 1 87.56 36 LEU B CA 1
ATOM 1730 C C . LEU B 1 36 ? -13.516 6.797 11.852 1 87.56 36 LEU B C 1
ATOM 1732 O O . LEU B 1 36 ? -13.695 8.016 11.797 1 87.56 36 LEU B O 1
ATOM 1736 N N . THR B 1 37 ? -13.578 6.094 12.977 1 91.56 37 THR B N 1
ATOM 1737 C CA . THR B 1 37 ? -13.766 6.758 14.258 1 91.56 37 THR B CA 1
ATOM 1738 C C . THR B 1 37 ? -12.422 7.062 14.914 1 91.56 37 THR B C 1
ATOM 1740 O O . THR B 1 37 ? -11.406 6.457 14.57 1 91.56 37 THR B O 1
ATOM 1743 N N . GLU B 1 38 ? -12.5 8.008 15.812 1 94.19 38 GLU B N 1
ATOM 1744 C CA . GLU B 1 38 ? -11.297 8.336 16.578 1 94.19 38 GLU B CA 1
ATOM 1745 C C . GLU B 1 38 ? -10.766 7.109 17.312 1 94.19 38 GLU B C 1
ATOM 1747 O O . GLU B 1 38 ? -9.555 6.902 17.391 1 94.19 38 GLU B O 1
ATOM 1752 N N . GLN B 1 39 ? -11.656 6.312 17.828 1 94.56 39 GLN B N 1
ATOM 1753 C CA . GLN B 1 39 ? -11.273 5.121 18.594 1 94.56 39 GLN B CA 1
ATOM 1754 C C . GLN B 1 39 ? -10.57 4.105 17.688 1 94.56 39 GLN B C 1
ATOM 1756 O O . GLN B 1 39 ? -9.578 3.492 18.094 1 94.56 39 GLN B O 1
ATOM 1761 N N . GLU B 1 40 ? -11.07 3.9 16.578 1 93.62 40 GLU B N 1
ATOM 1762 C CA . GLU B 1 40 ? -10.445 2.984 15.633 1 93.62 40 GLU B CA 1
ATOM 1763 C C . GLU B 1 40 ? -9.055 3.479 15.227 1 93.62 40 GLU B C 1
ATOM 1765 O O . GLU B 1 40 ? -8.109 2.697 15.164 1 93.62 40 GLU B O 1
ATOM 1770 N N . LEU B 1 41 ? -9.023 4.805 14.953 1 95.38 41 LEU B N 1
ATOM 1771 C CA . LEU B 1 41 ? -7.75 5.418 14.602 1 95.38 41 LEU B CA 1
ATOM 1772 C C . LEU B 1 41 ? -6.723 5.207 15.711 1 95.38 41 LEU B C 1
ATOM 1774 O O . LEU B 1 41 ? -5.574 4.844 15.445 1 95.38 41 LEU B O 1
ATOM 1778 N N . ARG B 1 42 ? -7.156 5.391 16.891 1 96.06 42 ARG B N 1
ATOM 1779 C CA . ARG B 1 42 ? -6.305 5.223 18.062 1 96.06 42 ARG B CA 1
ATOM 1780 C C . ARG B 1 42 ? -5.84 3.779 18.203 1 96.06 42 ARG B C 1
ATOM 1782 O O . ARG B 1 42 ? -4.648 3.52 18.391 1 96.06 42 ARG B O 1
ATOM 1789 N N . GLN B 1 43 ? -6.738 2.854 18.109 1 94.94 43 GLN B N 1
ATOM 1790 C CA . GLN B 1 43 ? -6.426 1.438 18.266 1 94.94 43 GLN B CA 1
ATOM 1791 C C . GLN B 1 43 ? -5.469 0.958 17.188 1 94.94 43 GLN B C 1
ATOM 1793 O O . GLN B 1 43 ? -4.539 0.195 17.453 1 94.94 43 GLN B O 1
ATOM 1798 N N . ASP B 1 44 ? -5.668 1.428 16.016 1 94.31 44 ASP B N 1
ATOM 1799 C CA . ASP B 1 44 ? -4.902 0.942 14.867 1 94.31 44 ASP B CA 1
ATOM 1800 C C . ASP B 1 44 ? -3.504 1.555 14.844 1 94.31 44 ASP B C 1
ATOM 1802 O O . ASP B 1 44 ? -2.584 0.989 14.25 1 94.31 44 ASP B O 1
ATOM 1806 N N . GLY B 1 45 ? -3.375 2.676 15.414 1 95.88 45 GLY B N 1
ATOM 1807 C CA . GLY B 1 45 ? -2.096 3.365 15.344 1 95.88 45 GLY B CA 1
ATOM 1808 C C . GLY B 1 45 ? -1.297 3.273 16.625 1 95.88 45 GLY B C 1
ATOM 1809 O O . GLY B 1 45 ? -0.079 3.465 16.625 1 95.88 45 GLY B O 1
ATOM 1810 N N . PHE B 1 46 ? -1.968 2.963 17.766 1 95.44 46 PHE B N 1
ATOM 1811 C CA . PHE B 1 46 ? -1.288 3.062 19.062 1 95.44 46 PHE B CA 1
ATOM 1812 C C . PHE B 1 46 ? -1.663 1.894 19.953 1 95.44 46 PHE B C 1
ATOM 1814 O O . PHE B 1 46 ? -1.402 1.924 21.156 1 95.44 46 PHE B O 1
ATOM 1821 N N . GLY B 1 47 ? -2.316 0.901 19.438 1 93.06 47 GLY B N 1
ATOM 1822 C CA . GLY B 1 47 ? -2.641 -0.312 20.172 1 93.06 47 GLY B CA 1
ATOM 1823 C C . GLY B 1 47 ? -1.558 -1.37 20.094 1 93.06 47 GLY B C 1
ATOM 1824 O O . GLY B 1 47 ? -0.381 -1.048 19.906 1 93.06 47 GLY B O 1
ATOM 1825 N N . ASP B 1 48 ? -1.919 -2.641 20.25 1 91.06 48 ASP B N 1
ATOM 1826 C CA . ASP B 1 48 ? -0.99 -3.768 20.266 1 91.06 48 ASP B CA 1
ATOM 1827 C C . ASP B 1 48 ? -0.336 -3.969 18.906 1 91.06 48 ASP B C 1
ATOM 1829 O O . ASP B 1 48 ? 0.862 -4.25 18.828 1 91.06 48 ASP B O 1
ATOM 1833 N N . ARG B 1 49 ? -1.164 -3.834 17.938 1 89.5 49 ARG B N 1
ATOM 1834 C CA . ARG B 1 49 ? -0.665 -3.932 16.562 1 89.5 49 ARG B CA 1
ATOM 1835 C C . ARG B 1 49 ? -0.744 -2.586 15.859 1 89.5 49 ARG B C 1
ATOM 1837 O O . ARG B 1 49 ? -1.824 -2.004 15.742 1 89.5 49 ARG B O 1
ATOM 1844 N N . VAL B 1 50 ? 0.384 -2.105 15.43 1 93.19 50 VAL B N 1
ATOM 1845 C CA . VAL B 1 50 ? 0.475 -0.797 14.797 1 93.19 50 VAL B CA 1
ATOM 1846 C C . VAL B 1 50 ? 0.357 -0.951 13.281 1 93.19 50 VAL B C 1
ATOM 1848 O O . VAL B 1 50 ? 1.148 -1.663 12.656 1 93.19 50 VAL B O 1
ATOM 1851 N N . PHE B 1 51 ? -0.565 -0.215 12.727 1 94.75 51 PHE B N 1
ATOM 1852 C CA . PHE B 1 51 ? -0.821 -0.361 11.297 1 94.75 51 PHE B CA 1
ATOM 1853 C C . PHE B 1 51 ? -0.271 0.831 10.523 1 94.75 51 PHE B C 1
ATOM 1855 O O . PHE B 1 51 ? -0.108 0.764 9.305 1 94.75 51 PHE B O 1
ATOM 1862 N N . TYR B 1 52 ? -0.06 1.885 11.281 1 97 52 TYR B N 1
ATOM 1863 C CA . TYR B 1 52 ? 0.491 3.061 10.617 1 97 52 TYR B CA 1
ATOM 1864 C C . TYR B 1 52 ? 1.358 3.871 11.57 1 97 52 TYR B C 1
ATOM 1866 O O . TYR B 1 52 ? 1.25 3.727 12.797 1 97 52 TYR B O 1
ATOM 1874 N N . GLN B 1 53 ? 2.254 4.629 10.992 1 97.06 53 GLN B N 1
ATOM 1875 C CA . GLN B 1 53 ? 2.998 5.676 11.68 1 97.06 53 GLN B CA 1
ATOM 1876 C C . GLN B 1 53 ? 2.521 7.062 11.258 1 97.06 53 GLN B C 1
ATOM 1878 O O . GLN B 1 53 ? 1.966 7.227 10.172 1 97.06 53 GLN B O 1
ATOM 1883 N N . CYS B 1 54 ? 2.713 7.961 12.18 1 98.06 54 CYS B N 1
ATOM 1884 C CA . CYS B 1 54 ? 2.201 9.297 11.891 1 98.06 54 CYS B CA 1
ATOM 1885 C C . CYS B 1 54 ? 3.109 10.367 12.484 1 98.06 54 CYS B C 1
ATOM 1887 O O . CYS B 1 54 ? 3.531 10.258 13.633 1 98.06 54 CYS B O 1
ATOM 1889 N N . LEU B 1 55 ? 3.516 11.32 11.633 1 98 55 LEU B N 1
ATOM 1890 C CA . LEU B 1 55 ? 4.172 12.547 12.078 1 98 55 LEU B CA 1
ATOM 1891 C C . LEU B 1 55 ? 3.189 13.711 12.109 1 98 55 LEU B C 1
ATOM 1893 O O . LEU B 1 55 ? 2.312 13.812 11.25 1 98 55 LEU B O 1
ATOM 1897 N N . VAL B 1 56 ? 3.34 14.562 13.102 1 97.62 56 VAL B N 1
ATOM 1898 C CA . VAL B 1 56 ? 2.463 15.719 13.203 1 97.62 56 VAL B CA 1
ATOM 1899 C C . VAL B 1 56 ? 3.299 16.984 13.344 1 97.62 56 VAL B C 1
ATOM 1901 O O . VAL B 1 56 ? 4.402 16.953 13.891 1 97.62 56 VAL B O 1
ATOM 1904 N N . ALA B 1 57 ? 2.805 18.031 12.758 1 97.19 57 ALA B N 1
ATOM 1905 C CA . ALA B 1 57 ? 3.328 19.375 12.945 1 97.19 57 ALA B CA 1
ATOM 1906 C C . ALA B 1 57 ? 2.467 20.172 13.93 1 97.19 57 ALA B C 1
ATOM 1908 O O . ALA B 1 57 ? 1.257 20.297 13.734 1 97.19 57 ALA B O 1
ATOM 1909 N N . GLU B 1 58 ? 3.107 20.672 14.922 1 95.06 58 GLU B N 1
ATOM 1910 C CA . GLU B 1 58 ? 2.416 21.422 15.961 1 95.06 58 GLU B CA 1
ATOM 1911 C C . GLU B 1 58 ? 2.973 22.844 16.094 1 95.06 58 GLU B C 1
ATOM 1913 O O . GLU B 1 58 ? 4.188 23.047 16.031 1 95.06 58 GLU B O 1
ATOM 1918 N N . LEU B 1 59 ? 2.029 23.812 16.234 1 91.75 59 LEU B N 1
ATOM 1919 C CA . LEU B 1 59 ? 2.453 25.188 16.453 1 91.75 59 LEU B CA 1
ATOM 1920 C C . LEU B 1 59 ? 3.086 25.359 17.828 1 91.75 59 LEU B C 1
ATOM 1922 O O . LEU B 1 59 ? 2.609 24.781 18.812 1 91.75 59 LEU B O 1
ATOM 1926 N N . LYS B 1 60 ? 4.18 26.109 17.797 1 85.62 60 LYS B N 1
ATOM 1927 C CA . LYS B 1 60 ? 4.828 26.422 19.078 1 85.62 60 LYS B CA 1
ATOM 1928 C C . LYS B 1 60 ? 4.02 27.453 19.859 1 85.62 60 LYS B C 1
ATOM 1930 O O . LYS B 1 60 ? 3.445 28.375 19.281 1 85.62 60 LYS B O 1
ATOM 1935 N N . SER B 1 61 ? 3.459 27.062 20.969 1 69.5 61 SER B N 1
ATOM 1936 C CA . SER B 1 61 ? 2.762 28.016 21.812 1 69.5 61 SER B CA 1
ATOM 1937 C C . SER B 1 61 ? 3.629 29.234 22.094 1 69.5 61 SER B C 1
ATOM 1939 O O . SER B 1 61 ? 4.84 29.109 22.297 1 69.5 61 SER B O 1
ATOM 1941 N N . PRO B 1 62 ? 3.119 30.469 21.75 1 58.62 62 PRO B N 1
ATOM 1942 C CA . PRO B 1 62 ? 3.896 31.609 22.219 1 58.62 62 PRO B CA 1
ATOM 1943 C C . PRO B 1 62 ? 4.301 31.484 23.688 1 58.62 62 PRO B C 1
ATOM 1945 O O . PRO B 1 62 ? 3.596 30.859 24.484 1 58.62 62 PRO B O 1
ATOM 1948 N N . PRO B 1 63 ? 5.652 31.594 23.859 1 49.91 63 PRO B N 1
ATOM 1949 C CA . PRO B 1 63 ? 6.016 31.609 25.266 1 49.91 63 PRO B CA 1
ATOM 1950 C C . PRO B 1 63 ? 5.039 32.438 26.125 1 49.91 63 PRO B C 1
ATOM 1952 O O . PRO B 1 63 ? 4.906 33.656 25.922 1 49.91 63 PRO B O 1
ATOM 1955 N N . THR B 1 64 ? 3.76 32.156 26.062 1 49.12 64 THR B N 1
ATOM 1956 C CA . THR B 1 64 ? 3.016 33.031 26.969 1 49.12 64 THR B CA 1
ATOM 1957 C C . THR B 1 64 ? 3.68 33.062 28.328 1 49.12 64 THR B C 1
ATOM 1959 O O . THR B 1 64 ? 4.09 32.031 28.875 1 49.12 64 THR B O 1
ATOM 1962 N N . ASP B 1 65 ? 4.289 34.219 28.656 1 45.84 65 ASP B N 1
ATOM 1963 C CA . ASP B 1 65 ? 4.672 34.562 30.016 1 45.84 65 ASP B CA 1
ATOM 1964 C C . ASP B 1 65 ? 3.654 34.031 31.016 1 45.84 65 ASP B C 1
ATOM 1966 O O . ASP B 1 65 ? 3.814 34.188 32.219 1 45.84 65 ASP B O 1
ATOM 1970 N N . VAL B 1 66 ? 2.307 34.281 30.688 1 43.97 66 VAL B N 1
ATOM 1971 C CA . VAL B 1 66 ? 1.411 34.094 31.828 1 43.97 66 VAL B CA 1
ATOM 1972 C C . VAL B 1 66 ? 1.319 32.594 32.156 1 43.97 66 VAL B C 1
ATOM 1974 O O . VAL B 1 66 ? 1.092 31.766 31.281 1 43.97 66 VAL B O 1
ATOM 1977 N N . GLU B 1 67 ? 1.762 32.094 33.281 1 41.62 67 GLU B N 1
ATOM 1978 C CA . GLU B 1 67 ? 1.743 30.797 33.969 1 41.62 67 GLU B CA 1
ATOM 1979 C C . GLU B 1 67 ? 0.483 30 33.625 1 41.62 67 GLU B C 1
ATOM 1981 O O . GLU B 1 67 ? 0.482 28.766 33.688 1 41.62 67 GLU B O 1
ATOM 1986 N N . GLY B 1 68 ? -0.727 30.516 33.875 1 38.94 68 GLY B N 1
ATOM 1987 C CA . GLY B 1 68 ? -1.992 29.828 34.094 1 38.94 68 GLY B CA 1
ATOM 1988 C C . GLY B 1 68 ? -2.66 29.375 32.812 1 38.94 68 GLY B C 1
ATOM 1989 O O . GLY B 1 68 ? -3.85 29.047 32.812 1 38.94 68 GLY B O 1
ATOM 1990 N N . SER B 1 69 ? -2.451 30.125 31.734 1 42.19 69 SER B N 1
ATOM 1991 C CA . S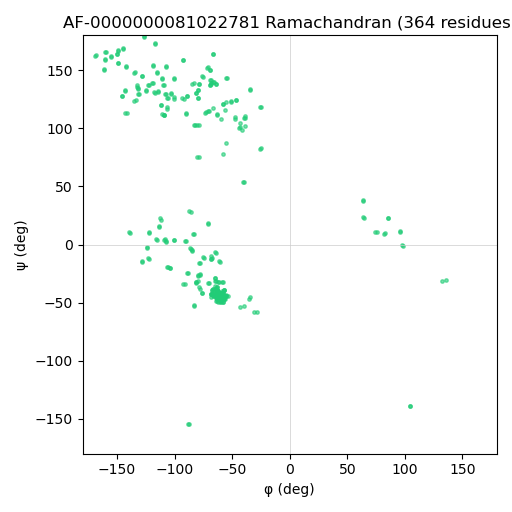ER B 1 69 ? -3.43 29.875 30.688 1 42.19 69 SER B CA 1
ATOM 1992 C C . SER B 1 69 ? -3.43 28.406 30.266 1 42.19 69 SER B C 1
ATOM 1994 O O . SER B 1 69 ? -2.369 27.797 30.109 1 42.19 69 SER B O 1
ATOM 1996 N N . ALA B 1 70 ? -4.52 27.828 30.406 1 40.03 70 ALA B N 1
ATOM 1997 C CA . ALA B 1 70 ? -4.984 26.469 30.141 1 40.03 70 ALA B CA 1
ATOM 1998 C C . ALA B 1 70 ? -4.391 25.922 28.844 1 40.03 70 ALA B C 1
ATOM 2000 O O . ALA B 1 70 ? -4.344 26.641 27.844 1 40.03 70 ALA B O 1
ATOM 2001 N N . CYS B 1 71 ? -3.541 25 28.859 1 39.94 71 CYS B N 1
ATOM 2002 C CA . CYS B 1 71 ? -3.045 24.125 27.812 1 39.94 71 CYS B CA 1
ATOM 2003 C C . CYS B 1 71 ? -4.082 23.953 26.703 1 39.94 71 CYS B C 1
ATOM 2005 O O . CYS B 1 71 ? -5.219 23.547 26.969 1 39.94 71 CYS B O 1
ATOM 2007 N N . SER B 1 72 ? -4.156 24.938 25.75 1 45.62 72 SER B N 1
ATOM 2008 C CA . SER B 1 72 ? -5.008 24.547 24.641 1 45.62 72 SER B CA 1
ATOM 2009 C C . SER B 1 72 ? -5.086 23.031 24.516 1 45.62 72 SER B C 1
ATOM 2011 O O . SER B 1 72 ? -4.102 22.328 24.766 1 45.62 72 SER B O 1
ATOM 2013 N N . PRO B 1 73 ? -6.32 22.469 24.672 1 49.25 73 PRO B N 1
ATOM 2014 C CA . PRO B 1 73 ? -6.445 21.016 24.594 1 49.25 73 PRO B CA 1
ATOM 2015 C C . PRO B 1 73 ? -5.473 20.391 23.594 1 49.25 73 PRO B C 1
ATOM 2017 O O . PRO B 1 73 ? -5.109 21.016 22.594 1 49.25 73 PRO B O 1
ATOM 2020 N N . PRO B 1 74 ? -4.773 19.344 23.922 1 48.47 74 PRO B N 1
ATOM 2021 C CA . PRO B 1 74 ? -3.92 18.484 23.109 1 48.47 74 PRO B CA 1
ATOM 2022 C C . PRO B 1 74 ? -4.559 18.141 21.766 1 48.47 74 PRO B C 1
ATOM 2024 O O . PRO B 1 74 ? -5.727 17.75 21.703 1 48.47 74 PRO B O 1
ATOM 2027 N N . GLY B 1 75 ? -4.223 18.75 20.625 1 56.56 75 GLY B N 1
ATOM 2028 C CA . GLY B 1 75 ? -4.691 18.5 19.266 1 56.56 75 GLY B CA 1
ATOM 2029 C C . GLY B 1 75 ? -5.016 19.781 18.5 1 56.56 75 GLY B C 1
ATOM 2030 O O . GLY B 1 75 ? -5 19.781 17.281 1 56.56 75 GLY B O 1
ATOM 2031 N N . ASP B 1 76 ? -5.461 20.828 19.219 1 67.19 76 ASP B N 1
ATOM 2032 C CA . ASP B 1 76 ? -5.875 22.047 18.531 1 67.19 76 ASP B CA 1
ATOM 2033 C C . ASP B 1 76 ? -4.68 22.75 17.906 1 67.19 76 ASP B C 1
ATOM 2035 O O . ASP B 1 76 ? -4.84 23.547 16.969 1 67.19 76 ASP B O 1
ATOM 2039 N N . SER B 1 77 ? -3.604 22.297 18.25 1 88.38 77 SER B N 1
ATOM 2040 C CA . SER B 1 77 ? -2.418 23 17.781 1 88.38 77 SER B CA 1
ATOM 2041 C C . SER B 1 77 ? -1.785 22.297 16.594 1 88.38 77 SER B C 1
ATOM 2043 O O . SER B 1 77 ? -0.797 22.766 16.031 1 88.38 77 SER B O 1
ATOM 2045 N N . LEU B 1 78 ? -2.5 21.188 16.156 1 94.81 78 LEU B N 1
ATOM 2046 C CA . LEU B 1 78 ? -1.951 20.453 15.031 1 94.81 78 LEU B CA 1
ATOM 2047 C C . LEU B 1 78 ? -2.316 21.125 13.711 1 94.81 78 LEU B C 1
ATOM 2049 O O . LEU B 1 78 ? -3.484 21.438 13.477 1 94.81 78 LEU B O 1
ATOM 2053 N N . VAL B 1 79 ? -1.297 21.328 12.859 1 96.19 79 VAL B N 1
ATOM 2054 C CA . VAL B 1 79 ? -1.554 22.094 11.641 1 96.19 79 VAL B CA 1
ATOM 2055 C C . VAL B 1 79 ? -1.152 21.25 10.422 1 96.19 79 VAL B C 1
ATOM 2057 O O . VAL B 1 79 ? -1.31 21.703 9.281 1 96.19 79 VAL B O 1
ATOM 2060 N N . GLY B 1 80 ? -0.617 20.078 10.594 1 97.5 80 GLY B N 1
ATOM 2061 C CA . GLY B 1 80 ? -0.243 19.156 9.516 1 97.5 80 GLY B CA 1
ATOM 2062 C C . GLY B 1 80 ? 0.092 17.766 10.008 1 97.5 80 GLY B C 1
ATOM 2063 O O . GLY B 1 80 ? 0.324 17.562 11.203 1 97.5 80 GLY B O 1
ATOM 2064 N N . PHE B 1 81 ? 0.076 16.859 9.07 1 98.06 81 PHE B N 1
ATOM 2065 C CA . PHE B 1 81 ? 0.438 15.492 9.438 1 98.06 81 PHE B CA 1
ATOM 2066 C C . PHE B 1 81 ? 0.832 14.688 8.211 1 98.06 81 PHE B C 1
ATOM 2068 O O . PHE B 1 81 ? 0.546 15.086 7.078 1 98.06 81 PHE B O 1
ATOM 2075 N N . ALA B 1 82 ? 1.536 13.641 8.453 1 98.44 82 ALA B N 1
ATOM 2076 C CA . ALA B 1 82 ? 1.84 12.609 7.461 1 98.44 82 ALA B CA 1
ATOM 2077 C C . ALA B 1 82 ? 1.642 11.211 8.047 1 98.44 82 ALA B C 1
ATOM 2079 O O . ALA B 1 82 ? 2.176 10.898 9.109 1 98.44 82 ALA B O 1
ATOM 2080 N N . MET B 1 83 ? 0.828 10.477 7.406 1 98.12 83 MET B N 1
ATOM 2081 C CA . MET B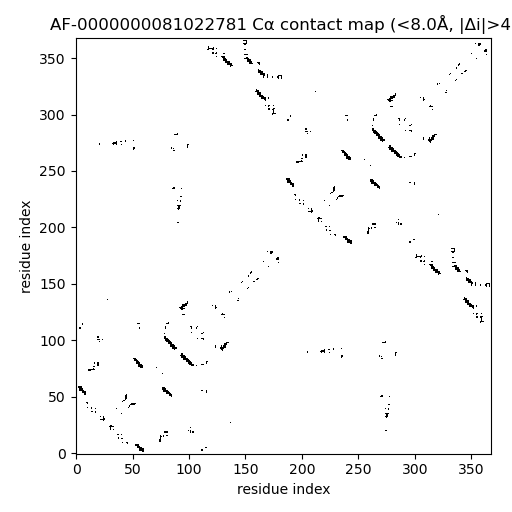 1 83 ? 0.584 9.086 7.773 1 98.12 83 MET B CA 1
ATOM 2082 C C . MET B 1 83 ? 1.212 8.133 6.762 1 98.12 83 MET B C 1
ATOM 2084 O O . MET B 1 83 ? 1.016 8.289 5.555 1 98.12 83 MET B O 1
ATOM 2088 N N . PHE B 1 84 ? 2.006 7.137 7.262 1 98.25 84 PHE B N 1
ATOM 2089 C CA . PHE B 1 84 ? 2.711 6.223 6.371 1 98.25 84 PHE B CA 1
ATOM 2090 C C . PHE B 1 84 ? 2.891 4.859 7.027 1 98.25 84 PHE B C 1
ATOM 2092 O O . PHE B 1 84 ? 2.705 4.719 8.234 1 98.25 84 PHE B O 1
ATOM 2099 N N . TYR B 1 85 ? 3.207 3.881 6.266 1 97.38 85 TYR B N 1
ATOM 2100 C CA . TYR B 1 85 ? 3.471 2.527 6.742 1 97.38 85 TYR B CA 1
ATOM 2101 C C . TYR B 1 85 ? 4.367 1.772 5.766 1 97.38 85 TYR B C 1
ATOM 2103 O O . TYR B 1 85 ? 4.539 2.191 4.621 1 97.38 85 TYR B O 1
ATOM 2111 N N . PHE B 1 86 ? 4.961 0.722 6.238 1 95.69 86 PHE B N 1
ATOM 2112 C CA . PHE B 1 86 ? 5.855 -0.078 5.41 1 95.69 86 PHE B CA 1
ATOM 2113 C C . PHE B 1 86 ? 5.066 -0.996 4.488 1 95.69 86 PHE B C 1
ATOM 2115 O O . PHE B 1 86 ? 4.043 -1.558 4.887 1 95.69 86 PHE B O 1
ATOM 2122 N N . VAL B 1 87 ? 5.504 -1.075 3.318 1 96.44 87 VAL B N 1
ATOM 2123 C CA . VAL B 1 87 ? 4.973 -2.006 2.33 1 96.44 87 VAL B CA 1
ATOM 2124 C C . VAL B 1 87 ? 6.109 -2.836 1.735 1 96.44 87 VAL B C 1
ATOM 2126 O O . VAL B 1 87 ? 7.262 -2.713 2.156 1 96.44 87 VAL B O 1
ATOM 2129 N N . TYR B 1 88 ? 5.707 -3.721 0.842 1 95.94 88 TYR B N 1
ATOM 2130 C CA . TYR B 1 88 ? 6.727 -4.609 0.301 1 95.94 88 TYR B CA 1
ATOM 2131 C C . TYR B 1 88 ? 6.648 -4.668 -1.22 1 95.94 88 TYR B C 1
ATOM 2133 O O . TYR B 1 88 ? 5.574 -4.867 -1.785 1 95.94 88 TYR B O 1
ATOM 2141 N N . ASP B 1 89 ? 7.754 -4.465 -1.813 1 90.19 89 ASP B N 1
ATOM 2142 C CA . ASP B 1 89 ? 7.941 -4.598 -3.256 1 90.19 89 ASP B CA 1
ATOM 2143 C C . ASP B 1 89 ? 8.781 -5.824 -3.59 1 90.19 89 ASP B C 1
ATOM 2145 O O . ASP B 1 89 ? 9.984 -5.855 -3.318 1 90.19 89 ASP B O 1
ATOM 2149 N N . PRO B 1 90 ? 8.164 -6.793 -4.199 1 88.94 90 PRO B N 1
ATOM 2150 C CA . PRO B 1 90 ? 8.891 -8.039 -4.453 1 88.94 90 PRO B CA 1
ATOM 2151 C C . PRO B 1 90 ? 10.062 -7.852 -5.422 1 88.94 90 PRO B C 1
ATOM 2153 O O . PRO B 1 90 ? 10.836 -8.781 -5.648 1 88.94 90 PRO B O 1
ATOM 2156 N N . TRP B 1 91 ? 10.227 -6.688 -6.023 1 84.81 91 TRP B N 1
ATOM 2157 C CA . TRP B 1 91 ? 11.344 -6.406 -6.918 1 84.81 91 TRP B CA 1
ATOM 2158 C C . TRP B 1 91 ? 12.508 -5.785 -6.16 1 84.81 91 TRP B C 1
ATOM 2160 O O . TRP B 1 91 ? 13.672 -6.051 -6.469 1 84.81 91 TRP B O 1
ATOM 2170 N N . THR B 1 92 ? 12.172 -4.98 -5.129 1 86.62 92 THR B N 1
ATOM 2171 C CA . THR B 1 92 ? 13.227 -4.191 -4.5 1 86.62 92 THR B CA 1
ATOM 2172 C C . THR B 1 92 ? 13.219 -4.391 -2.988 1 86.62 92 THR B C 1
ATOM 2174 O O . THR B 1 92 ? 14.188 -4.047 -2.307 1 86.62 92 THR B O 1
ATOM 2177 N N . GLY B 1 93 ? 12.125 -4.969 -2.49 1 91.62 93 GLY B N 1
ATOM 2178 C CA . GLY B 1 93 ? 12.094 -5.234 -1.061 1 91.62 93 GLY B CA 1
ATOM 2179 C C . GLY B 1 93 ? 11.219 -4.258 -0.295 1 91.62 93 GLY B C 1
ATOM 2180 O O . GLY B 1 93 ? 10.164 -3.85 -0.781 1 91.62 93 GLY B O 1
ATOM 2181 N N . LYS B 1 94 ? 11.75 -3.838 0.891 1 94.38 94 LYS B N 1
ATOM 2182 C CA . LYS B 1 94 ? 10.992 -2.973 1.79 1 94.38 94 LYS B CA 1
ATOM 2183 C C . LYS B 1 94 ? 10.805 -1.584 1.188 1 94.38 94 LYS B C 1
ATOM 2185 O O . LYS B 1 94 ? 11.727 -1.03 0.591 1 94.38 94 LYS B O 1
ATOM 2190 N N . SER B 1 95 ? 9.633 -1.075 1.353 1 95.81 95 SER B N 1
ATOM 2191 C CA . SER B 1 95 ? 9.273 0.255 0.874 1 95.81 95 SER B CA 1
ATOM 2192 C C . SER B 1 95 ? 8.305 0.944 1.833 1 95.81 95 SER B C 1
ATOM 2194 O O . SER B 1 95 ? 7.848 0.338 2.803 1 95.81 95 SER B O 1
ATOM 2196 N N . ILE B 1 96 ? 8.125 2.201 1.603 1 97.06 96 ILE B N 1
ATOM 2197 C CA . ILE B 1 96 ? 7.18 2.951 2.424 1 97.06 96 ILE B CA 1
ATOM 2198 C C . ILE B 1 96 ? 6.059 3.506 1.549 1 97.06 96 ILE B C 1
ATOM 2200 O O . ILE B 1 96 ? 6.297 3.928 0.415 1 97.06 96 ILE B O 1
ATOM 2204 N N . CYS B 1 97 ? 4.867 3.422 2.088 1 98.19 97 CYS B N 1
ATOM 2205 C CA . CYS B 1 97 ? 3.73 4.078 1.453 1 98.19 97 CYS B CA 1
ATOM 2206 C C . CYS B 1 97 ? 3.312 5.32 2.234 1 98.19 97 CYS B C 1
ATOM 2208 O O . CYS B 1 97 ? 3.002 5.234 3.424 1 98.19 97 CYS B O 1
ATOM 2210 N N . LEU B 1 98 ? 3.424 6.473 1.597 1 98.38 98 LEU B N 1
ATOM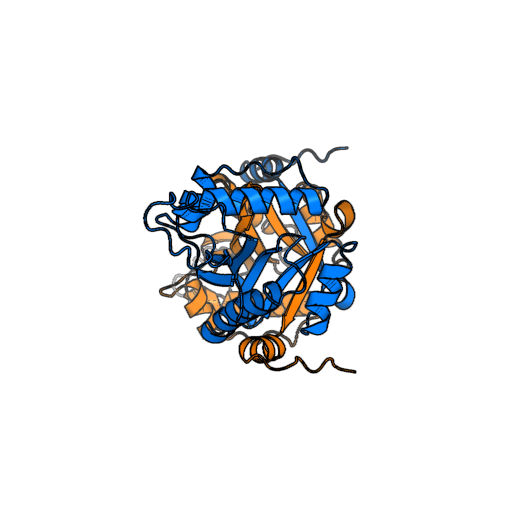 2211 C CA . LEU B 1 98 ? 2.885 7.707 2.162 1 98.38 98 LEU B CA 1
ATOM 2212 C C . LEU B 1 98 ? 1.393 7.832 1.871 1 98.38 98 LEU B C 1
ATOM 2214 O O . LEU B 1 98 ? 1.002 8.227 0.771 1 98.38 98 LEU B O 1
ATOM 2218 N N . GLU B 1 99 ? 0.524 7.578 2.801 1 96.94 99 GLU B N 1
ATOM 2219 C CA . GLU B 1 99 ? -0.918 7.449 2.615 1 96.94 99 GLU B CA 1
ATOM 2220 C C . GLU B 1 99 ? -1.601 8.812 2.621 1 96.94 99 GLU B C 1
ATOM 2222 O O . GLU B 1 99 ? -2.428 9.102 1.754 1 96.94 99 GLU B O 1
ATOM 2227 N N . ASP B 1 100 ? -1.342 9.586 3.625 1 96.38 100 ASP B N 1
ATOM 2228 C CA . ASP B 1 100 ? -1.896 10.93 3.758 1 96.38 100 ASP B CA 1
ATOM 2229 C C . ASP B 1 100 ? -0.812 11.938 4.129 1 96.38 100 ASP B C 1
ATOM 2231 O O . ASP B 1 100 ? 0.07 11.633 4.938 1 96.38 100 ASP B O 1
ATOM 2235 N N . PHE B 1 101 ? -0.861 12.992 3.498 1 97.25 101 PHE B N 1
ATOM 2236 C CA . PHE B 1 101 ? 0.034 14.125 3.727 1 97.25 101 PHE B CA 1
ATOM 2237 C C . PHE B 1 101 ? -0.714 15.445 3.594 1 97.25 101 PHE B C 1
ATOM 2239 O O . PHE B 1 101 ? -1.177 15.797 2.508 1 97.25 101 PHE B O 1
ATOM 2246 N N . TYR B 1 102 ? -0.812 16.125 4.773 1 97.19 102 TYR B N 1
ATOM 2247 C CA . TYR B 1 102 ? -1.692 17.281 4.805 1 97.19 102 TYR B CA 1
ATOM 2248 C C . TYR B 1 102 ? -1.104 18.391 5.672 1 97.19 102 TYR B C 1
ATOM 2250 O O . TYR B 1 102 ? -0.574 18.125 6.754 1 97.19 102 TYR B O 1
ATOM 2258 N N . VAL B 1 103 ? -1.115 19.547 5.145 1 96.56 103 VAL B N 1
ATOM 2259 C CA . VAL B 1 103 ? -0.84 20.781 5.883 1 96.56 103 VAL B CA 1
ATOM 2260 C C . VAL B 1 103 ? -1.999 21.75 5.707 1 96.56 103 VAL B C 1
ATOM 2262 O O . VAL B 1 103 ? -2.459 21.984 4.586 1 96.56 103 VAL B O 1
ATOM 2265 N N . MET B 1 104 ? -2.447 22.312 6.809 1 95.38 104 MET B N 1
ATOM 2266 C CA . MET B 1 104 ? -3.533 23.281 6.734 1 95.38 104 MET B CA 1
ATOM 2267 C C . MET B 1 104 ? -3.182 24.422 5.777 1 95.38 104 MET B C 1
ATOM 2269 O O . MET B 1 104 ? -2.043 24.891 5.754 1 95.38 104 MET B O 1
ATOM 2273 N N . LYS B 1 105 ? -4.207 24.828 5.098 1 93.62 105 LYS B N 1
ATOM 2274 C CA . LYS B 1 105 ? -4.031 25.797 4.008 1 93.62 105 LYS B CA 1
ATOM 2275 C C . LYS B 1 105 ? -3.293 27.031 4.484 1 93.62 105 LYS B C 1
ATOM 2277 O O . LYS B 1 105 ? -2.361 27.5 3.826 1 93.62 105 LYS B O 1
ATOM 2282 N N . GLU B 1 106 ? -3.648 27.578 5.645 1 92.88 106 GLU B N 1
ATOM 2283 C CA . GLU B 1 106 ? -3.115 28.828 6.16 1 92.88 106 GLU B CA 1
ATOM 2284 C C . GLU B 1 106 ? -1.643 28.688 6.535 1 92.88 106 GLU B C 1
ATOM 2286 O O . GLU B 1 106 ? -0.945 29.688 6.707 1 92.88 106 GLU B O 1
ATOM 2291 N N . TYR B 1 107 ? -1.172 27.516 6.586 1 93.62 107 TYR B N 1
ATOM 2292 C CA . TYR B 1 107 ? 0.194 27.312 7.062 1 93.62 107 TYR B CA 1
ATOM 2293 C C . TYR B 1 107 ? 1.083 26.766 5.957 1 93.62 107 TYR B C 1
ATOM 2295 O O . TYR B 1 107 ? 2.242 26.422 6.195 1 93.62 107 TYR B O 1
ATOM 2303 N N . ARG B 1 108 ? 0.581 26.641 4.801 1 92.94 108 ARG B N 1
ATOM 2304 C CA . ARG B 1 108 ? 1.35 26.156 3.66 1 92.94 108 ARG B CA 1
ATOM 2305 C C . ARG B 1 108 ? 2.365 27.188 3.201 1 92.94 108 ARG B C 1
ATOM 2307 O O . ARG B 1 108 ? 2.211 28.375 3.477 1 92.94 108 ARG B O 1
ATOM 2314 N N . GLY B 1 109 ? 3.447 26.719 2.607 1 91.06 109 GLY B N 1
ATOM 2315 C CA . GLY B 1 109 ? 4.48 27.609 2.105 1 91.06 109 GLY B CA 1
ATOM 2316 C C . GLY B 1 109 ? 5.445 28.062 3.182 1 91.06 109 GLY B C 1
ATOM 2317 O O . GLY B 1 109 ? 6.254 28.969 2.955 1 91.06 109 GLY B O 1
ATOM 2318 N N . GLN B 1 110 ? 5.332 27.484 4.309 1 92.12 110 GLN B N 1
ATOM 2319 C CA . GLN B 1 110 ? 6.184 27.891 5.426 1 92.12 110 GLN B CA 1
ATOM 2320 C C . GLN B 1 110 ? 7.238 26.828 5.719 1 92.12 110 GLN B C 1
ATOM 2322 O O . GLN B 1 110 ? 7.973 26.922 6.703 1 92.12 110 GLN B O 1
ATOM 2327 N N . GLY B 1 111 ? 7.273 25.781 4.938 1 93.31 111 GLY B N 1
ATOM 2328 C CA . GLY B 1 111 ? 8.312 24.766 5.082 1 93.31 111 GLY B CA 1
ATOM 2329 C C . GLY B 1 111 ? 7.871 23.562 5.887 1 93.31 111 GLY B C 1
ATOM 2330 O O . GLY B 1 111 ? 8.633 22.609 6.066 1 93.31 111 GLY B O 1
ATOM 2331 N N . ILE B 1 112 ? 6.691 23.531 6.363 1 94.56 112 ILE B N 1
ATOM 2332 C CA . ILE B 1 112 ? 6.18 22.438 7.188 1 94.56 112 ILE B CA 1
ATOM 2333 C C . ILE B 1 112 ? 6.164 21.141 6.375 1 94.56 112 ILE B C 1
ATOM 2335 O O . ILE B 1 112 ? 6.672 20.109 6.824 1 94.56 112 ILE B O 1
ATOM 2339 N N . GLY B 1 113 ? 5.648 21.234 5.156 1 95.75 113 GLY B N 1
ATOM 2340 C CA . GLY B 1 113 ? 5.59 20.062 4.293 1 95.75 113 GLY B CA 1
ATOM 2341 C C . GLY B 1 113 ? 6.961 19.5 3.975 1 95.75 113 GLY B C 1
ATOM 2342 O O . GLY B 1 113 ? 7.156 18.281 4.023 1 95.75 113 GLY B O 1
ATOM 2343 N N . SER B 1 114 ? 7.844 20.375 3.693 1 95.12 114 SER B N 1
ATOM 2344 C CA . SER B 1 114 ? 9.203 19.953 3.375 1 95.12 114 SER B CA 1
ATOM 2345 C C . SER B 1 114 ? 9.859 19.266 4.562 1 95.12 114 SER B C 1
ATOM 2347 O O . SER B 1 114 ? 10.531 18.25 4.398 1 95.12 114 SER B O 1
ATOM 2349 N N . GLU B 1 115 ? 9.656 19.781 5.668 1 95.25 115 GLU B N 1
ATOM 2350 C CA . GLU B 1 115 ? 10.258 19.203 6.863 1 95.25 115 GLU B CA 1
ATOM 2351 C C . GLU B 1 115 ? 9.641 17.844 7.188 1 95.25 115 GLU B C 1
ATOM 2353 O O . GLU B 1 115 ? 10.344 16.906 7.566 1 95.25 115 GLU B O 1
ATOM 2358 N N . ILE B 1 116 ? 8.359 17.719 7.09 1 96.69 116 ILE B N 1
ATOM 2359 C CA . ILE B 1 116 ? 7.68 16.453 7.336 1 96.69 116 ILE B CA 1
ATOM 2360 C C . ILE B 1 116 ? 8.195 15.398 6.363 1 96.69 116 ILE B C 1
ATOM 2362 O O . ILE B 1 116 ? 8.562 14.297 6.773 1 96.69 116 ILE B O 1
ATOM 2366 N N . LEU B 1 117 ? 8.242 15.758 5.066 1 97.31 117 LEU B N 1
ATOM 2367 C CA . LEU B 1 117 ? 8.68 14.805 4.055 1 97.31 117 LEU B CA 1
ATOM 2368 C C . LEU B 1 117 ? 10.133 14.398 4.273 1 97.31 117 LEU B C 1
ATOM 2370 O O . LEU B 1 117 ? 10.508 13.25 4.023 1 97.31 117 LEU B O 1
ATOM 2374 N N . LYS B 1 118 ? 10.914 15.359 4.703 1 97 118 LYS B N 1
ATOM 2375 C CA . LYS B 1 118 ? 12.297 15.062 5.043 1 97 118 LYS B CA 1
ATOM 2376 C C . LYS B 1 118 ? 12.383 13.984 6.117 1 97 118 LYS B C 1
ATOM 2378 O O . LYS B 1 118 ? 13.133 13.016 5.98 1 97 118 LYS B O 1
ATOM 2383 N N . LEU B 1 119 ? 11.617 14.094 7.117 1 97.19 119 LEU B N 1
ATOM 2384 C CA . LEU B 1 119 ? 11.648 13.148 8.227 1 97.19 119 LEU B CA 1
ATOM 2385 C C . LEU B 1 119 ? 11.125 11.781 7.781 1 97.19 119 LEU B C 1
ATOM 2387 O O . LEU B 1 119 ? 11.68 10.75 8.164 1 97.19 119 LEU B O 1
ATOM 2391 N N . VAL B 1 120 ? 10.039 11.734 7.004 1 97.88 120 VAL B N 1
ATOM 2392 C CA . VAL B 1 120 ? 9.539 10.469 6.477 1 97.88 120 VAL B CA 1
ATOM 2393 C C . VAL B 1 120 ? 10.609 9.805 5.613 1 97.88 120 VAL B C 1
ATOM 2395 O O . VAL B 1 120 ? 10.805 8.594 5.676 1 97.88 120 VAL B O 1
ATOM 2398 N N . SER B 1 121 ? 11.266 10.602 4.832 1 97.88 121 SER B N 1
ATOM 2399 C CA . SER B 1 121 ? 12.336 10.086 3.986 1 97.88 121 SER B CA 1
ATOM 2400 C C . SER B 1 121 ? 13.484 9.523 4.824 1 97.88 121 SER B C 1
ATOM 2402 O O . SER B 1 121 ? 14.102 8.531 4.453 1 97.88 121 SER B O 1
ATOM 2404 N N . GLN B 1 122 ? 13.789 10.156 5.867 1 97.69 122 GLN B N 1
ATOM 2405 C CA . GLN B 1 122 ? 14.812 9.648 6.773 1 97.69 122 GLN B CA 1
ATOM 2406 C C . GLN B 1 122 ? 14.422 8.281 7.332 1 97.69 122 GLN B C 1
ATOM 2408 O O . GLN B 1 122 ? 15.266 7.387 7.43 1 97.69 122 GLN B O 1
ATOM 2413 N N . VAL B 1 123 ? 13.18 8.141 7.691 1 96.88 123 VAL B N 1
ATOM 2414 C CA . VAL B 1 123 ? 12.695 6.848 8.148 1 96.88 123 VAL B CA 1
ATOM 2415 C C . VAL B 1 123 ? 12.898 5.805 7.051 1 96.88 123 VAL B C 1
ATOM 2417 O O . VAL B 1 123 ? 13.352 4.691 7.316 1 96.88 123 VAL B O 1
ATOM 2420 N N . ALA B 1 124 ? 12.531 6.152 5.844 1 96.69 124 ALA B N 1
ATOM 2421 C CA . ALA B 1 124 ? 12.664 5.246 4.703 1 96.69 124 ALA B CA 1
ATOM 2422 C C . ALA B 1 124 ? 14.117 4.824 4.508 1 96.69 124 ALA B C 1
ATOM 2424 O O . ALA B 1 124 ? 14.414 3.635 4.363 1 96.69 124 ALA B O 1
ATOM 2425 N N . VAL B 1 125 ? 15.008 5.793 4.539 1 96.12 125 VAL B N 1
ATOM 2426 C CA . VAL B 1 125 ? 16.422 5.535 4.305 1 96.12 125 VAL B CA 1
ATOM 2427 C C . VAL B 1 125 ? 17 4.691 5.441 1 96.12 125 VAL B C 1
ATOM 2429 O O . VAL B 1 125 ? 17.688 3.705 5.199 1 96.12 125 VAL B O 1
ATOM 2432 N N . GLU B 1 126 ? 16.688 5.016 6.633 1 95.69 126 GLU B N 1
ATOM 2433 C CA . GLU B 1 126 ? 17.188 4.301 7.805 1 95.69 126 GLU B CA 1
ATOM 2434 C C . GLU B 1 126 ? 16.672 2.865 7.836 1 95.69 126 GLU B C 1
ATOM 2436 O O . GLU B 1 126 ? 17.344 1.971 8.352 1 95.69 126 GLU B O 1
ATOM 2441 N N . SER B 1 127 ? 15.516 2.691 7.32 1 93.44 127 SER B N 1
ATOM 2442 C CA . SER B 1 127 ? 14.898 1.367 7.301 1 93.44 127 SER B CA 1
ATOM 2443 C C . SER B 1 127 ? 15.258 0.609 6.027 1 93.44 127 SER B C 1
ATOM 2445 O O . SER B 1 127 ? 14.664 -0.427 5.727 1 93.44 127 SER B O 1
ATOM 2447 N N . ARG B 1 128 ? 16.094 1.145 5.148 1 91.69 128 ARG B N 1
ATOM 2448 C CA . ARG B 1 128 ? 16.594 0.536 3.92 1 91.69 128 ARG B CA 1
ATOM 2449 C C . ARG B 1 128 ? 15.453 0.275 2.936 1 91.69 128 ARG B C 1
ATOM 2451 O O . ARG B 1 128 ? 15.398 -0.788 2.312 1 91.69 128 ARG B O 1
ATOM 2458 N N . CYS B 1 129 ? 14.57 1.224 2.949 1 94.12 129 CYS B N 1
ATOM 2459 C CA . CYS B 1 129 ? 13.5 1.158 1.961 1 94.12 129 CYS B CA 1
ATOM 2460 C C . CYS B 1 129 ? 14 1.568 0.583 1 94.12 129 CYS B C 1
ATOM 2462 O O . CYS B 1 129 ? 14.812 2.49 0.461 1 94.12 129 CYS B O 1
ATOM 2464 N N . SER B 1 130 ? 13.445 0.901 -0.422 1 91.88 130 SER B N 1
ATOM 2465 C CA . SER B 1 130 ? 13.914 1.114 -1.788 1 91.88 130 SER B CA 1
ATOM 2466 C C . SER B 1 130 ? 13.156 2.252 -2.461 1 91.88 130 SER B C 1
ATOM 2468 O O . SER B 1 130 ? 13.664 2.871 -3.4 1 91.88 130 SER B O 1
ATOM 2470 N N . VAL B 1 131 ? 11.961 2.539 -2.016 1 95.62 131 VAL B N 1
ATOM 2471 C CA . VAL B 1 131 ? 11.117 3.523 -2.688 1 95.62 131 VAL B CA 1
ATOM 2472 C C . VAL B 1 131 ? 10.016 3.986 -1.741 1 95.62 131 VAL B C 1
ATOM 2474 O O . VAL B 1 131 ? 9.672 3.285 -0.784 1 95.62 131 VAL B O 1
ATOM 2477 N N . MET B 1 132 ? 9.586 5.188 -1.916 1 97.69 132 MET B N 1
ATOM 2478 C CA . MET B 1 132 ? 8.344 5.668 -1.312 1 97.69 132 MET B CA 1
ATOM 2479 C C . MET B 1 132 ? 7.238 5.793 -2.355 1 97.69 132 MET B C 1
ATOM 2481 O O . MET B 1 132 ? 7.426 6.438 -3.391 1 97.69 132 MET B O 1
ATOM 2485 N N . THR B 1 133 ? 6.129 5.172 -2.1 1 97.44 133 THR B N 1
ATOM 2486 C CA . THR B 1 133 ? 5.016 5.207 -3.045 1 97.44 133 THR B CA 1
ATOM 2487 C C . THR B 1 133 ? 3.816 5.934 -2.439 1 97.44 133 THR B C 1
ATOM 2489 O O . THR B 1 133 ? 3.65 5.957 -1.219 1 97.44 133 THR B O 1
ATOM 2492 N N . PHE B 1 134 ? 3.02 6.605 -3.24 1 97.69 134 PHE B N 1
ATOM 2493 C CA . PHE B 1 134 ? 1.817 7.305 -2.797 1 97.69 134 PHE B CA 1
ATOM 2494 C C . PHE B 1 134 ? 0.877 7.559 -3.969 1 97.69 134 PHE B C 1
ATOM 2496 O O . PHE B 1 134 ? 1.253 7.367 -5.125 1 97.69 134 PHE B O 1
ATOM 2503 N N . LEU B 1 135 ? -0.32 7.91 -3.68 1 96.81 135 LEU B N 1
ATOM 2504 C CA . LEU B 1 135 ? -1.337 8.227 -4.676 1 96.81 135 LEU B CA 1
ATOM 2505 C C . LEU B 1 135 ? -1.658 9.719 -4.668 1 96.81 135 LEU B C 1
ATOM 2507 O O . LEU B 1 135 ? -1.742 10.336 -3.604 1 96.81 135 LEU B O 1
ATOM 2511 N N . VAL B 1 136 ? -1.783 10.273 -5.816 1 96.75 136 VAL B N 1
ATOM 2512 C CA . VAL B 1 136 ? -2.148 11.68 -5.973 1 96.75 136 VAL B CA 1
ATOM 2513 C C . VAL B 1 136 ? -3.27 11.805 -7.004 1 96.75 136 VAL B C 1
ATOM 2515 O O . VAL B 1 136 ? -3.232 11.164 -8.055 1 96.75 136 VAL B O 1
ATOM 2518 N N . ALA B 1 137 ? -4.266 12.617 -6.625 1 95 137 ALA B N 1
ATOM 2519 C CA . ALA B 1 137 ? -5.301 12.906 -7.613 1 95 137 ALA B CA 1
ATOM 2520 C C . ALA B 1 137 ? -4.723 13.664 -8.805 1 95 137 ALA B C 1
ATOM 2522 O O . ALA B 1 137 ? -3.941 14.602 -8.633 1 95 137 ALA B O 1
ATOM 2523 N N . GLU B 1 138 ? -5.145 13.297 -9.984 1 95.12 138 GLU B N 1
ATOM 2524 C CA . GLU B 1 138 ? -4.57 13.859 -11.203 1 95.12 138 GLU B CA 1
ATOM 2525 C C . GLU B 1 138 ? -4.852 15.359 -11.305 1 95.12 138 GLU B C 1
ATOM 2527 O O . GLU B 1 138 ? -4.074 16.094 -11.906 1 95.12 138 GLU B O 1
ATOM 2532 N N . TRP B 1 139 ? -5.914 15.844 -10.766 1 94.56 139 TRP B N 1
ATOM 2533 C CA . TRP B 1 139 ? -6.277 17.25 -10.852 1 94.56 139 TRP B CA 1
ATOM 2534 C C . TRP B 1 139 ? -5.473 18.078 -9.859 1 94.56 139 TRP B C 1
ATOM 2536 O O . TRP B 1 139 ? -5.461 19.312 -9.938 1 94.56 139 TRP B O 1
ATOM 2546 N N . ASN B 1 140 ? -4.844 17.453 -8.883 1 94.81 140 ASN B N 1
ATOM 2547 C CA . ASN B 1 140 ? -4.184 18.125 -7.77 1 94.81 140 ASN B CA 1
ATOM 2548 C C . ASN B 1 140 ? -2.812 18.672 -8.18 1 94.81 140 ASN B C 1
ATOM 2550 O O . ASN B 1 140 ? -1.786 18.203 -7.684 1 94.81 140 ASN B O 1
ATOM 2554 N N . ALA B 1 141 ? -2.764 19.734 -8.914 1 94.94 141 ALA B N 1
ATOM 2555 C CA . ALA B 1 141 ? -1.558 20.297 -9.508 1 94.94 141 ALA B CA 1
ATOM 2556 C C . ALA B 1 141 ? -0.578 20.766 -8.43 1 94.94 141 ALA B C 1
ATOM 2558 O O . ALA B 1 141 ? 0.629 20.531 -8.547 1 94.94 141 ALA B O 1
ATOM 2559 N N . PRO B 1 142 ? -1.011 21.359 -7.398 1 93.5 142 PRO B N 1
ATOM 2560 C CA . PRO B 1 142 ? -0.064 21.781 -6.363 1 93.5 142 PRO B CA 1
ATOM 2561 C C . PRO B 1 142 ? 0.712 20.609 -5.758 1 93.5 142 PRO B C 1
ATOM 2563 O O . PRO B 1 142 ? 1.932 20.688 -5.594 1 93.5 142 PRO B O 1
ATOM 2566 N N . SER B 1 143 ? 0.001 19.531 -5.426 1 94.69 143 SER B N 1
ATOM 2567 C CA . SER B 1 143 ? 0.667 18.344 -4.871 1 94.69 143 SER B CA 1
ATOM 2568 C C . SER B 1 143 ? 1.624 17.719 -5.879 1 94.69 143 SER B C 1
ATOM 2570 O O . SER B 1 143 ? 2.74 17.344 -5.527 1 94.69 143 SER B O 1
ATOM 2572 N N . ILE B 1 144 ? 1.181 17.625 -7.074 1 96.69 144 ILE B N 1
ATOM 2573 C CA . ILE B 1 144 ? 2.004 17.062 -8.133 1 96.69 144 ILE B CA 1
ATOM 2574 C C . ILE B 1 144 ? 3.303 17.859 -8.266 1 96.69 144 ILE B C 1
ATOM 2576 O O . ILE B 1 144 ? 4.391 17.281 -8.305 1 96.69 144 ILE B O 1
ATOM 2580 N N . GLY B 1 145 ? 3.168 19.156 -8.344 1 96 145 GLY B N 1
ATOM 2581 C CA . GLY B 1 145 ? 4.352 20 -8.414 1 96 145 GLY B CA 1
ATOM 2582 C C . GLY B 1 145 ? 5.277 19.828 -7.227 1 96 145 GLY B C 1
ATOM 2583 O O . GLY B 1 145 ? 6.496 19.75 -7.391 1 96 145 GLY B O 1
ATOM 2584 N N . PHE B 1 146 ? 4.727 19.734 -6.062 1 95.81 146 PHE B N 1
ATOM 2585 C CA . PHE B 1 146 ? 5.473 19.562 -4.824 1 95.81 146 PHE B CA 1
ATOM 2586 C C . PHE B 1 146 ? 6.324 18.297 -4.879 1 95.81 146 PHE B C 1
ATOM 2588 O O . PHE B 1 146 ? 7.516 18.328 -4.566 1 95.81 146 PHE B O 1
ATOM 2595 N N . TYR B 1 147 ? 5.738 17.172 -5.328 1 97.06 147 TYR B N 1
ATOM 2596 C CA . TYR B 1 147 ? 6.422 15.883 -5.328 1 97.06 147 TYR B CA 1
ATOM 2597 C C . TYR B 1 147 ? 7.398 15.789 -6.496 1 97.06 147 TYR B C 1
ATOM 2599 O O . TYR B 1 147 ? 8.484 15.227 -6.355 1 97.06 147 TYR B O 1
ATOM 2607 N N . ARG B 1 148 ? 7.004 16.328 -7.609 1 96.12 148 ARG B N 1
ATOM 2608 C CA . ARG B 1 148 ? 7.859 16.266 -8.789 1 96.12 148 ARG B CA 1
ATOM 2609 C C . ARG B 1 148 ? 9.172 17.016 -8.555 1 96.12 148 ARG B C 1
ATOM 2611 O O . ARG B 1 148 ? 10.234 16.562 -9 1 96.12 148 ARG B O 1
ATOM 2618 N N . ARG B 1 149 ? 9.133 18.125 -7.918 1 95.31 149 ARG B N 1
ATOM 2619 C CA . ARG B 1 149 ? 10.328 18.906 -7.59 1 95.31 149 ARG B CA 1
ATOM 2620 C C . ARG B 1 149 ? 11.273 18.094 -6.699 1 95.31 149 ARG B C 1
ATOM 2622 O O . ARG B 1 149 ? 12.445 18.438 -6.566 1 95.31 149 ARG B O 1
ATOM 2629 N N . ARG B 1 150 ? 10.75 17.047 -6.168 1 95.31 150 ARG B N 1
ATOM 2630 C CA . ARG B 1 150 ? 11.531 16.25 -5.23 1 95.31 150 ARG B CA 1
ATOM 2631 C C . ARG B 1 150 ? 11.836 14.867 -5.801 1 95.31 150 ARG B C 1
ATOM 2633 O O . ARG B 1 150 ? 12.117 13.93 -5.055 1 95.31 150 ARG B O 1
ATOM 2640 N N . GLY B 1 151 ? 11.656 14.703 -7.082 1 96 151 GLY B N 1
ATOM 2641 C CA . GLY B 1 151 ? 12.117 13.516 -7.781 1 96 151 GLY B CA 1
ATOM 2642 C C . GLY B 1 151 ? 11.031 12.461 -7.945 1 96 151 GLY B C 1
ATOM 2643 O O . GLY B 1 151 ? 11.312 11.328 -8.328 1 96 151 GLY B O 1
ATOM 2644 N N . ALA B 1 152 ? 9.797 12.828 -7.664 1 97.44 152 ALA B N 1
ATOM 2645 C CA . ALA B 1 152 ? 8.703 11.867 -7.805 1 97.44 152 ALA B CA 1
ATOM 2646 C C . ALA B 1 152 ? 8.453 11.523 -9.273 1 97.44 152 ALA B C 1
ATOM 2648 O O . ALA B 1 152 ? 8.555 12.391 -10.141 1 97.44 152 ALA B O 1
ATOM 2649 N N . VAL B 1 153 ? 8.156 10.273 -9.484 1 97.06 153 VAL B N 1
ATOM 2650 C CA . VAL B 1 153 ? 7.84 9.773 -10.812 1 97.06 153 VAL B CA 1
ATOM 2651 C C . VAL B 1 153 ? 6.379 9.32 -10.867 1 97.06 153 VAL B C 1
ATOM 2653 O O . VAL B 1 153 ? 5.906 8.625 -9.969 1 97.06 153 VAL B O 1
ATOM 2656 N N . ASN B 1 154 ? 5.699 9.758 -11.906 1 97.75 154 ASN B N 1
ATOM 2657 C CA . ASN B 1 154 ? 4.336 9.289 -12.148 1 97.75 154 ASN B CA 1
ATOM 2658 C C . ASN B 1 154 ? 4.328 7.918 -12.82 1 97.75 154 ASN B C 1
ATOM 2660 O O . ASN B 1 154 ? 4.441 7.816 -14.039 1 97.75 154 ASN B O 1
ATOM 2664 N N . CYS B 1 155 ? 4.059 6.883 -12.094 1 95.94 155 CYS B N 1
ATOM 2665 C CA . CYS B 1 155 ? 4.148 5.516 -12.594 1 95.94 155 CYS B CA 1
ATOM 2666 C C . CYS B 1 155 ? 2.916 5.148 -13.406 1 95.94 155 CYS B C 1
ATOM 2668 O O . CYS B 1 155 ? 2.963 4.246 -14.242 1 95.94 155 CYS B O 1
ATOM 2670 N N . THR B 1 156 ? 1.821 5.797 -13.102 1 97.19 156 THR B N 1
ATOM 2671 C CA . THR B 1 156 ? 0.634 5.602 -13.922 1 97.19 156 THR B CA 1
ATOM 2672 C C . THR B 1 156 ? 0.897 6.035 -15.359 1 97.19 156 THR B C 1
ATOM 2674 O O . THR B 1 156 ? 0.568 5.312 -16.312 1 97.19 156 THR B O 1
ATOM 2677 N N . GLU B 1 157 ? 1.503 7.184 -15.492 1 94.88 157 GLU B N 1
ATOM 2678 C CA . GLU B 1 157 ? 1.792 7.719 -16.812 1 94.88 157 GLU B CA 1
ATOM 2679 C C . GLU B 1 157 ? 2.982 7.004 -17.453 1 94.88 157 GLU B C 1
ATOM 2681 O O . GLU B 1 157 ? 2.939 6.645 -18.625 1 94.88 157 GLU B O 1
ATOM 2686 N N . SER B 1 158 ? 4.043 6.699 -16.75 1 93.31 158 SER B N 1
ATOM 2687 C CA . SER B 1 158 ? 5.301 6.199 -17.312 1 93.31 158 SER B CA 1
ATOM 2688 C C . SER B 1 158 ? 5.23 4.699 -17.578 1 93.31 158 SER B C 1
ATOM 2690 O O . SER B 1 158 ? 5.844 4.203 -18.516 1 93.31 158 SER B O 1
ATOM 2692 N N . GLU B 1 159 ? 4.445 3.934 -16.703 1 91.31 159 GLU B N 1
ATOM 2693 C CA . GLU B 1 159 ? 4.484 2.477 -16.781 1 91.31 159 GLU B CA 1
ATOM 2694 C C . GLU B 1 159 ? 3.094 1.899 -17.031 1 91.31 159 GLU B C 1
ATOM 2696 O O . GLU B 1 159 ? 2.947 0.698 -17.266 1 91.31 159 GLU B O 1
ATOM 2701 N N . GLY B 1 160 ? 2.109 2.723 -16.891 1 94.25 160 GLY B N 1
ATOM 2702 C CA . GLY B 1 160 ? 0.757 2.277 -17.188 1 94.25 160 GLY B CA 1
ATOM 2703 C C . GLY B 1 160 ? 0.091 1.571 -16.016 1 94.25 160 GLY B C 1
ATOM 2704 O O . GLY B 1 160 ? -0.837 0.783 -16.219 1 94.25 160 GLY B O 1
ATOM 2705 N N . TRP B 1 161 ? 0.544 1.822 -14.82 1 95.56 161 TRP B N 1
ATOM 2706 C CA . TRP B 1 161 ? -0.038 1.187 -13.641 1 95.56 161 TRP B CA 1
ATOM 2707 C C . TRP B 1 161 ? -1.334 1.879 -13.234 1 95.56 161 TRP B C 1
ATOM 2709 O O . TRP B 1 161 ? -1.362 3.098 -13.047 1 95.56 161 TRP B O 1
ATOM 2719 N N . HIS B 1 162 ? -2.365 1.128 -13.109 1 97.75 162 HIS B N 1
ATOM 2720 C CA . HIS B 1 162 ? -3.643 1.608 -12.594 1 97.75 162 HIS B CA 1
ATOM 2721 C C . HIS B 1 162 ? -3.947 1.005 -11.227 1 97.75 162 HIS B C 1
ATOM 2723 O O . HIS B 1 162 ? -3.678 -0.175 -10.984 1 97.75 162 HIS B O 1
ATOM 2729 N N . VAL B 1 163 ? -4.531 1.821 -10.398 1 97.5 163 VAL B N 1
ATOM 2730 C CA . VAL B 1 163 ? -4.914 1.374 -9.062 1 97.5 163 VAL B CA 1
ATOM 2731 C C . VAL B 1 163 ? -6.324 0.787 -9.094 1 97.5 163 VAL B C 1
ATOM 2733 O O . VAL B 1 163 ? -7.254 1.419 -9.609 1 97.5 163 VAL B O 1
ATOM 2736 N N . TYR B 1 164 ? -6.496 -0.436 -8.578 1 97.81 164 TYR B N 1
ATOM 2737 C CA . TYR B 1 164 ? -7.785 -1.106 -8.469 1 97.81 164 TYR B CA 1
ATOM 2738 C C . TYR B 1 164 ? -8.125 -1.41 -7.012 1 97.81 164 TYR B C 1
ATOM 2740 O O . TYR B 1 164 ? -7.227 -1.503 -6.168 1 97.81 164 TYR B O 1
ATOM 2748 N N . ASN B 1 165 ? -9.406 -1.507 -6.742 1 96.88 165 ASN B N 1
ATOM 2749 C CA . ASN B 1 165 ? -9.891 -1.968 -5.445 1 96.88 165 ASN B CA 1
ATOM 2750 C C . ASN B 1 165 ? -11.016 -2.984 -5.598 1 96.88 165 ASN B C 1
ATOM 2752 O O . ASN B 1 165 ? -11.727 -2.988 -6.605 1 96.88 165 ASN B O 1
ATOM 2756 N N . ILE B 1 166 ? -11.109 -3.902 -4.688 1 97.12 166 ILE B N 1
ATOM 2757 C CA . ILE B 1 166 ? -12.289 -4.73 -4.477 1 97.12 166 ILE B CA 1
ATOM 2758 C C . ILE B 1 166 ? -12.953 -4.355 -3.15 1 97.12 166 ILE B C 1
ATOM 2760 O O . ILE B 1 166 ? -12.383 -4.582 -2.08 1 97.12 166 ILE B O 1
ATOM 2764 N N . PRO B 1 167 ? -14.172 -3.758 -3.25 1 95.25 167 PRO B N 1
ATOM 2765 C CA . PRO B 1 167 ? -14.828 -3.312 -2.021 1 95.25 167 PRO B CA 1
ATOM 2766 C C . PRO B 1 167 ? -15.242 -4.473 -1.118 1 95.25 167 PRO B C 1
ATOM 2768 O O . PRO B 1 167 ? -15.312 -5.617 -1.571 1 95.25 167 PRO B O 1
ATOM 2771 N N . GLN B 1 168 ? -15.516 -4.164 0.075 1 94.12 168 GLN B N 1
ATOM 2772 C CA . GLN B 1 168 ? -15.781 -5.145 1.122 1 94.12 168 GLN B CA 1
ATOM 2773 C C . GLN B 1 168 ? -16.906 -6.09 0.719 1 94.12 168 GLN B C 1
ATOM 2775 O O . GLN B 1 168 ? -16.828 -7.297 0.962 1 94.12 168 GLN B O 1
ATOM 2780 N N . GLN B 1 169 ? -17.969 -5.559 0.161 1 94.12 169 GLN B N 1
ATOM 2781 C CA . GLN B 1 169 ? -19.094 -6.395 -0.229 1 94.12 169 GLN B CA 1
ATOM 2782 C C . GLN B 1 169 ? -18.672 -7.461 -1.236 1 94.12 169 GLN B C 1
ATOM 2784 O O . GLN B 1 169 ? -19.078 -8.625 -1.127 1 94.12 169 GLN B O 1
ATOM 2789 N N . SER B 1 170 ? -17.922 -7.066 -2.186 1 96.31 170 SER B N 1
ATOM 2790 C CA . SER B 1 170 ? -17.422 -8.016 -3.178 1 96.31 170 SER B CA 1
ATOM 2791 C C . SER B 1 170 ? -16.453 -9.008 -2.551 1 96.31 170 SER B C 1
ATOM 2793 O O . SER B 1 170 ? -16.438 -10.18 -2.928 1 96.31 170 SER B O 1
ATOM 2795 N N . LEU B 1 171 ? -15.602 -8.531 -1.596 1 96.56 171 LEU B N 1
ATOM 2796 C CA . LEU B 1 171 ? -14.688 -9.43 -0.89 1 96.56 171 LEU B CA 1
ATOM 2797 C C . LEU B 1 171 ? -15.453 -10.539 -0.18 1 96.56 171 LEU B C 1
ATOM 2799 O O . LEU B 1 171 ? -15.031 -11.695 -0.191 1 96.56 171 LEU B O 1
ATOM 2803 N N . ARG B 1 172 ? -16.562 -10.156 0.437 1 96.25 172 ARG B N 1
ATOM 2804 C CA . ARG B 1 172 ? -17.391 -11.141 1.131 1 96.25 172 ARG B CA 1
ATOM 2805 C C . ARG B 1 172 ? -17.938 -12.172 0.156 1 96.25 172 ARG B C 1
ATOM 2807 O O . ARG B 1 172 ? -18 -13.367 0.47 1 96.25 172 ARG B O 1
ATOM 2814 N N . GLN B 1 173 ? -18.328 -11.727 -1.012 1 96.25 173 GLN B N 1
ATOM 2815 C CA . GLN B 1 173 ? -18.844 -12.633 -2.029 1 96.25 173 GLN B CA 1
ATOM 2816 C C . GLN B 1 173 ? -17.766 -13.594 -2.512 1 96.25 173 GLN B C 1
ATOM 2818 O O . GLN B 1 173 ? -18.016 -14.797 -2.623 1 96.25 173 GLN B O 1
ATOM 2823 N N . ILE B 1 174 ? -16.609 -13.086 -2.734 1 95.88 174 ILE B N 1
ATOM 2824 C CA . ILE B 1 174 ? -15.492 -13.922 -3.182 1 95.88 174 ILE B CA 1
ATOM 2825 C C . ILE B 1 174 ? -15.141 -14.938 -2.1 1 95.88 174 ILE B C 1
ATOM 2827 O O . ILE B 1 174 ? -14.953 -16.125 -2.389 1 95.88 174 ILE B O 1
ATOM 2831 N N . ALA B 1 175 ? -15.07 -14.469 -0.881 1 95.56 175 ALA B N 1
ATOM 2832 C CA . ALA B 1 175 ? -14.68 -15.297 0.257 1 95.56 175 ALA B CA 1
ATOM 2833 C C . ALA B 1 175 ? -15.656 -16.453 0.453 1 95.56 175 ALA B C 1
ATOM 2835 O O . ALA B 1 175 ? -15.266 -17.531 0.903 1 95.56 175 ALA B O 1
ATOM 2836 N N . SER B 1 176 ? -16.891 -16.219 0.137 1 92.88 176 SER B N 1
ATOM 2837 C CA . SER B 1 176 ? -17.922 -17.234 0.337 1 92.88 176 SER B CA 1
ATOM 2838 C C . SER B 1 176 ? -18.016 -18.172 -0.855 1 92.88 176 SER B C 1
ATOM 2840 O O . SER B 1 176 ? -18.656 -19.219 -0.778 1 92.88 176 SER B O 1
ATOM 2842 N N . GLY B 1 177 ? -17.266 -17.953 -1.869 1 83.38 177 GLY B N 1
ATOM 2843 C CA . GLY B 1 177 ? -17.328 -18.75 -3.078 1 83.38 177 GLY B CA 1
ATOM 2844 C C . GLY B 1 177 ? -18.547 -18.453 -3.928 1 83.38 177 GLY B C 1
ATOM 2845 O O . GLY B 1 177 ? -18.906 -19.25 -4.805 1 83.38 177 GLY B O 1
ATOM 2846 N N . GLU B 1 178 ? -19.266 -17.391 -3.604 1 71.12 178 GLU B N 1
ATOM 2847 C CA . GLU B 1 178 ? -20.453 -16.984 -4.352 1 71.12 178 GLU B CA 1
ATOM 2848 C C . GLU B 1 178 ? -20.094 -16.156 -5.578 1 71.12 178 GLU B C 1
ATOM 2850 O O . GLU B 1 178 ? -19.031 -15.539 -5.617 1 71.12 178 GLU B O 1
ATOM 2855 N N . CYS B 1 179 ? -20.797 -16.422 -6.734 1 60.5 179 CYS B N 1
ATOM 2856 C CA . CYS B 1 179 ? -20.594 -15.617 -7.934 1 60.5 179 CYS B CA 1
ATOM 2857 C C . CYS B 1 179 ? -20.828 -14.141 -7.648 1 60.5 179 CYS B C 1
ATOM 2859 O O . CYS B 1 179 ? -21.812 -13.766 -7.008 1 60.5 179 CYS B O 1
ATOM 2861 N N . VAL B 1 180 ? -19.812 -13.227 -7.75 1 56.97 180 VAL B N 1
ATOM 2862 C CA . VAL B 1 180 ? -19.938 -11.781 -7.566 1 56.97 180 VAL B CA 1
ATOM 2863 C C . VAL B 1 180 ? -20.938 -11.219 -8.586 1 56.97 180 VAL B C 1
ATOM 2865 O O . VAL B 1 180 ? -20.859 -11.539 -9.773 1 56.97 180 VAL B O 1
ATOM 2868 N N . ALA B 1 181 ? -22.109 -10.82 -8.203 1 44.44 181 ALA B N 1
ATOM 2869 C CA . ALA B 1 181 ? -23.141 -10.219 -9.055 1 44.44 181 ALA B CA 1
ATOM 2870 C C . ALA B 1 181 ? -22.594 -8.992 -9.781 1 44.44 181 ALA B C 1
ATOM 2872 O O . ALA B 1 181 ? -22.047 -8.086 -9.156 1 44.44 181 ALA B O 1
ATOM 2873 N N . GLY B 1 182 ? -21.969 -9.023 -10.945 1 38.28 182 GLY B N 1
ATOM 2874 C CA . GLY B 1 182 ? -21.641 -7.883 -11.781 1 38.28 182 GLY B CA 1
ATOM 2875 C C . GLY B 1 182 ? -22.734 -6.832 -11.82 1 38.28 182 GLY B C 1
ATOM 2876 O O . GLY B 1 182 ? -23.906 -7.16 -11.867 1 38.28 182 GLY B O 1
ATOM 2877 N N . THR B 1 183 ? -22.672 -5.766 -11.164 1 31.64 183 THR B N 1
ATOM 2878 C CA . THR B 1 183 ? -23.672 -4.758 -11.508 1 31.64 183 THR B CA 1
ATOM 2879 C C . THR B 1 183 ? -23.859 -4.68 -13.023 1 31.64 183 THR B C 1
ATOM 2881 O O . THR B 1 183 ? -22.906 -4.48 -13.766 1 31.64 183 THR B O 1
ATOM 2884 N N . GLU B 1 184 ? -24.906 -5.332 -13.594 1 26.98 184 GLU B N 1
ATOM 2885 C CA . GLU B 1 184 ? -25.359 -4.957 -14.93 1 26.98 184 GLU B CA 1
ATOM 2886 C C . GLU B 1 184 ? -25.391 -3.439 -15.094 1 26.98 184 GLU B C 1
ATOM 2888 O O . GLU B 1 184 ? -25.797 -2.721 -14.188 1 26.98 184 GLU B O 1
#

Radius of gyration: 22.44 Å; Cα contacts (8 Å, |Δi|>4): 689; chains: 2; bounding box: 45×81×55 Å

Foldseek 3Di:
DQQKDKDWDDLQQLVLVVVQVLVVCVVVVNRPPDPDDSVNSSCQCPNPHHDKTKMWMFGHPPPPPPPDDDDPRRNPRTFWMWIKDWDADPVQGIAMETEDTDGHPVCPPSCPRVVRVVVVVVVCVVVVHDYYHYDDDPVCVVVVVVVVVVPDDDCCVVPVDDDDDDDPVQVVCVVVVHDRPPPD/DQQKDKDWDDLQQLVLVVVQVLVVCVVVVNNVPDPDDSVNSSCQCPNPHHDKTKMWMFGHPPPPPPPDDDDPRRNPRTFWMWIKDWDADPVQGIAMETEDTDGHPVCPPSCPRVVRVVVVVVVCVVVVHDYYHYDDDPVCVVVVVVVVVVPDDDCCVVPVDDDDDDDPVQVVCVVVVHDRPPPD